Protein AF-A0A2E8S6G5-F1 (afdb_monomer)

Radius of gyration: 17.28 Å; Cα contacts (8 Å, |Δi|>4): 272; chains: 1; bounding box: 46×34×48 Å

Solvent-accessible surface area (backbone atoms only — not comparable to full-atom values): 10879 Å² total; per-residue (Å²): 120,46,74,34,29,43,22,48,66,27,53,54,51,52,74,69,50,67,95,86,64,55,73,44,73,38,63,64,73,77,61,90,69,78,73,91,70,94,64,52,74,68,53,51,50,50,51,52,51,38,61,63,16,47,57,35,90,86,37,58,58,58,45,29,21,27,26,52,28,20,44,75,66,41,52,73,60,20,53,52,41,50,49,33,68,72,68,67,49,84,82,50,73,66,59,52,52,52,22,50,51,49,47,50,50,52,49,57,50,47,54,54,51,62,74,68,60,64,91,48,94,53,42,40,85,36,57,87,41,55,45,72,54,48,62,35,45,48,56,70,42,53,82,73,55,84,67,59,57,38,40,37,36,24,25,35,41,103,87,43,99,36,33,36,38,30,48,34,53,67,93,82,79,56,72,42,63,74,50,80,40,76,71,80,77,77,86,88,124

Mean predicted aligned error: 9.8 Å

Foldseek 3Di:
DAEAELFLLRLLVVVQDDPPDDYDYDHRQPDPDPDPDDDDPLSVVLSVLLVVLDLDPPHDLLSPLLGLCSLVVVSVLNVVSSCCVSVVPDDDPVNSVSSVVSSVVLVVVLVVQVVVFDDDPLETEAQVPAPSSVQSSCVVCVVVDPDFWHWYWYHYHVSDPAIWIWIFGDDPDDIHGDDGDHHPPDDPD

Structure (mmCIF, N/CA/C/O backbone):
data_AF-A0A2E8S6G5-F1
#
_entry.id   AF-A0A2E8S6G5-F1
#
loop_
_atom_site.group_PDB
_atom_site.id
_atom_site.type_symbol
_atom_site.label_atom_id
_atom_site.label_alt_id
_atom_site.label_comp_id
_atom_site.label_asym_id
_atom_site.label_entity_id
_atom_site.label_seq_id
_atom_site.pdbx_PDB_ins_code
_atom_site.Cartn_x
_atom_site.Cartn_y
_atom_site.Cartn_z
_atom_site.occupancy
_atom_site.B_iso_or_equiv
_atom_site.auth_seq_id
_atom_site.auth_comp_id
_atom_site.auth_asym_id
_atom_site.auth_atom_id
_atom_site.pdbx_PDB_model_num
ATOM 1 N N . MET A 1 1 ? -12.417 -14.388 -15.326 1.00 73.31 1 MET A N 1
ATOM 2 C CA . MET A 1 1 ? -12.304 -13.208 -14.447 1.00 73.31 1 MET A CA 1
ATOM 3 C C . MET A 1 1 ? -11.341 -13.564 -13.327 1.00 73.31 1 MET A C 1
ATOM 5 O O . MET A 1 1 ? -11.543 -14.599 -12.706 1.00 73.31 1 MET A O 1
ATOM 9 N N . GLN A 1 2 ? -10.259 -12.808 -13.148 1.00 76.88 2 GLN A N 1
ATOM 10 C CA . GLN A 1 2 ? -9.280 -13.014 -12.073 1.00 76.88 2 GLN A CA 1
ATOM 11 C C . GLN A 1 2 ? -9.531 -12.032 -10.933 1.00 76.88 2 GLN A C 1
ATOM 13 O O . GLN A 1 2 ? -9.988 -10.921 -11.173 1.00 76.88 2 GLN A O 1
ATOM 18 N N . VAL A 1 3 ? -9.223 -12.436 -9.703 1.00 80.12 3 VAL A N 1
ATOM 19 C CA . VAL A 1 3 ? -9.540 -11.673 -8.493 1.00 80.12 3 VAL A CA 1
ATOM 20 C C . VAL A 1 3 ? -8.258 -11.179 -7.832 1.00 80.12 3 VAL A C 1
ATOM 22 O O . VAL A 1 3 ? -7.562 -11.964 -7.197 1.00 80.12 3 VAL A O 1
ATOM 25 N N . LEU A 1 4 ? -7.940 -9.889 -7.941 1.00 81.38 4 LEU A N 1
ATOM 26 C CA . LEU A 1 4 ? -6.690 -9.331 -7.407 1.00 81.38 4 LEU A CA 1
ATOM 27 C C . LEU A 1 4 ? -6.925 -8.450 -6.174 1.00 81.38 4 LEU A C 1
ATOM 29 O O . LEU A 1 4 ? -7.911 -7.711 -6.125 1.00 81.38 4 LEU A O 1
ATOM 33 N N . PRO A 1 5 ? -6.024 -8.480 -5.173 1.00 82.69 5 PRO A N 1
ATOM 34 C CA . PRO A 1 5 ? -6.102 -7.563 -4.045 1.00 82.69 5 PRO A CA 1
ATOM 35 C C . PRO A 1 5 ? -5.819 -6.122 -4.497 1.00 82.69 5 PRO A C 1
ATOM 37 O O . PRO A 1 5 ? -4.857 -5.863 -5.211 1.00 82.69 5 PRO A O 1
ATOM 40 N N . LEU A 1 6 ? -6.611 -5.153 -4.045 1.00 84.94 6 LEU A N 1
ATOM 41 C CA . LEU A 1 6 ? -6.408 -3.727 -4.302 1.00 84.94 6 LEU A CA 1
ATOM 42 C C . LEU A 1 6 ? -5.308 -3.167 -3.387 1.00 84.94 6 LEU A C 1
ATOM 44 O O . LEU A 1 6 ? -5.545 -2.370 -2.482 1.00 84.94 6 LEU A O 1
ATOM 48 N N . ASN A 1 7 ? -4.097 -3.672 -3.575 1.00 87.12 7 ASN A N 1
ATOM 49 C CA . ASN A 1 7 ? -2.869 -3.239 -2.926 1.00 87.12 7 ASN A CA 1
ATOM 50 C C . ASN A 1 7 ? -1.701 -3.369 -3.907 1.00 87.12 7 ASN A C 1
ATOM 52 O O . ASN A 1 7 ? -1.871 -3.722 -5.075 1.00 87.12 7 ASN A O 1
ATOM 56 N N . ILE A 1 8 ? -0.492 -3.119 -3.405 1.00 90.38 8 ILE A N 1
ATOM 57 C CA . ILE A 1 8 ? 0.714 -3.183 -4.221 1.00 90.38 8 ILE A CA 1
ATOM 58 C C . ILE A 1 8 ? 0.942 -4.565 -4.843 1.00 90.38 8 ILE A C 1
ATOM 60 O O . ILE A 1 8 ? 1.418 -4.636 -5.968 1.00 90.38 8 ILE A O 1
ATOM 64 N N . VAL A 1 9 ? 0.534 -5.650 -4.174 1.00 89.19 9 VAL A N 1
ATOM 65 C CA . VAL A 1 9 ? 0.648 -7.012 -4.713 1.00 89.19 9 VAL A CA 1
ATOM 66 C C . VAL A 1 9 ? -0.239 -7.178 -5.938 1.00 89.19 9 VAL A C 1
ATOM 68 O O . VAL A 1 9 ? 0.250 -7.590 -6.984 1.00 89.19 9 VAL A O 1
ATOM 71 N N . GLY A 1 10 ? -1.524 -6.832 -5.849 1.00 88.94 10 GLY A N 1
ATOM 72 C CA . GLY A 1 10 ? -2.428 -7.020 -6.981 1.00 88.94 10 GLY A CA 1
ATOM 73 C C . GLY A 1 10 ? -2.099 -6.107 -8.153 1.00 88.94 10 GLY A C 1
ATOM 74 O O . GLY A 1 10 ? -2.132 -6.573 -9.285 1.00 88.94 10 GLY A O 1
ATOM 75 N N . VAL A 1 11 ? -1.696 -4.854 -7.913 1.00 90.62 11 VAL A N 1
ATOM 76 C CA . VAL A 1 11 ? -1.258 -3.965 -9.007 1.00 90.62 11 VAL A CA 1
ATOM 77 C C . VAL A 1 11 ? 0.034 -4.468 -9.652 1.00 90.62 11 VAL A C 1
ATOM 79 O O . VAL A 1 11 ? 0.157 -4.454 -10.876 1.00 90.62 11 VAL A O 1
ATOM 82 N N . PHE A 1 12 ? 0.974 -4.982 -8.856 1.00 91.06 12 PHE A N 1
ATOM 83 C CA . PHE A 1 12 ? 2.192 -5.588 -9.383 1.00 91.06 12 PHE A CA 1
ATOM 84 C C . PHE A 1 12 ? 1.880 -6.811 -10.248 1.00 91.06 12 PHE A C 1
ATOM 86 O O . PHE A 1 12 ? 2.350 -6.888 -11.378 1.00 91.06 12 PHE A O 1
ATOM 93 N N . LEU A 1 13 ? 1.044 -7.737 -9.773 1.00 88.38 13 LEU A N 1
ATOM 94 C CA . LEU A 1 13 ? 0.633 -8.908 -10.554 1.00 88.38 13 LEU A CA 1
ATOM 95 C C . LEU A 1 13 ? -0.152 -8.503 -11.808 1.00 88.38 13 LEU A C 1
ATOM 97 O O . LEU A 1 13 ? 0.107 -9.034 -12.883 1.00 88.38 13 LEU A O 1
ATOM 101 N N . PHE A 1 14 ? -1.040 -7.511 -11.703 1.00 87.62 14 PHE A N 1
ATOM 102 C CA . PHE A 1 14 ? -1.758 -6.943 -12.844 1.00 87.62 14 PHE A CA 1
ATOM 103 C C . PHE A 1 14 ? -0.806 -6.433 -13.928 1.00 87.62 14 PHE A C 1
ATOM 105 O O . PHE A 1 14 ? -1.027 -6.717 -15.099 1.00 87.62 14 PHE A O 1
ATOM 112 N N . SER A 1 15 ? 0.298 -5.777 -13.550 1.00 88.00 15 SER A N 1
ATOM 113 C CA . SER A 1 15 ? 1.315 -5.310 -14.506 1.00 88.00 15 SER A CA 1
ATOM 114 C C . SER A 1 15 ? 2.006 -6.439 -15.290 1.00 88.00 15 SER A C 1
ATOM 116 O O . SER A 1 15 ? 2.625 -6.180 -16.321 1.00 88.00 15 SER A O 1
ATOM 118 N N . LYS A 1 16 ? 1.922 -7.686 -14.805 1.00 85.19 16 LYS A N 1
ATOM 119 C CA . LYS A 1 16 ? 2.533 -8.879 -15.419 1.00 85.19 16 LYS A CA 1
ATOM 120 C C . LYS A 1 16 ? 1.533 -9.735 -16.180 1.00 85.19 16 LYS A C 1
ATOM 122 O O . LYS A 1 16 ? 1.914 -10.489 -17.074 1.00 85.19 16 LYS A O 1
ATOM 127 N N . LEU A 1 17 ? 0.256 -9.625 -15.839 1.00 81.44 17 LEU A N 1
ATOM 128 C CA . LEU A 1 17 ? -0.808 -10.295 -16.563 1.00 81.44 17 LEU A CA 1
ATOM 129 C C . LEU A 1 17 ? -0.971 -9.638 -17.938 1.00 81.44 17 LEU A C 1
ATOM 131 O O . LEU A 1 17 ? -0.939 -8.418 -18.086 1.00 81.44 17 LEU A O 1
ATOM 135 N N . ARG A 1 18 ? -1.137 -10.460 -18.979 1.00 65.88 18 ARG A N 1
ATOM 136 C CA . ARG A 1 18 ? -1.392 -9.960 -20.337 1.00 65.88 18 ARG A CA 1
ATOM 137 C C . ARG A 1 18 ? -2.695 -9.146 -20.341 1.00 65.88 18 ARG A C 1
ATOM 139 O O . ARG A 1 18 ? -3.661 -9.546 -19.698 1.00 65.88 18 ARG A O 1
ATOM 146 N N . GLN A 1 19 ? -2.744 -8.058 -21.113 1.00 65.81 19 GLN A N 1
ATOM 147 C CA . GLN A 1 19 ? -3.818 -7.041 -21.119 1.00 65.81 19 GLN A CA 1
ATOM 148 C C . GLN A 1 19 ? -5.244 -7.539 -21.470 1.00 65.81 19 GLN A C 1
ATOM 150 O O . GLN A 1 19 ? -6.179 -6.748 -21.470 1.00 65.81 19 GLN A O 1
ATOM 155 N N . ASN A 1 20 ? -5.446 -8.840 -21.705 1.00 68.44 20 ASN A N 1
ATOM 156 C CA . ASN A 1 20 ? -6.734 -9.429 -22.096 1.00 68.44 20 ASN A CA 1
ATOM 157 C C . ASN A 1 20 ? -7.437 -10.199 -20.967 1.00 68.44 20 ASN A C 1
ATOM 159 O O . ASN A 1 20 ? -8.325 -11.012 -21.224 1.00 68.44 20 ASN A O 1
ATOM 163 N N . VAL A 1 21 ? -7.045 -9.983 -19.711 1.00 75.94 21 VAL A N 1
ATOM 164 C CA . VAL A 1 21 ? -7.670 -10.649 -18.566 1.00 75.94 21 VAL A CA 1
ATOM 165 C C . VAL A 1 21 ? -8.634 -9.696 -17.864 1.00 75.94 21 VAL A C 1
ATOM 167 O O . VAL A 1 21 ? -8.245 -8.634 -17.392 1.00 75.94 21 VAL A O 1
ATOM 170 N N . SER A 1 22 ? -9.903 -10.095 -17.753 1.00 80.44 22 SER A N 1
ATOM 171 C CA . SER A 1 22 ? -10.886 -9.394 -16.917 1.00 80.44 22 SER A CA 1
ATOM 172 C C . SER A 1 22 ? -10.522 -9.539 -15.433 1.00 80.44 22 SER A C 1
ATOM 174 O O . SER A 1 22 ? -10.393 -10.671 -14.953 1.00 80.44 22 SER A O 1
ATOM 176 N N . ILE A 1 23 ? -10.374 -8.411 -14.726 1.00 80.00 23 ILE A N 1
ATOM 177 C CA . ILE A 1 23 ? -9.994 -8.338 -13.306 1.00 80.00 23 ILE A CA 1
ATOM 178 C C . ILE A 1 23 ? -11.160 -7.844 -12.443 1.00 80.00 23 ILE A C 1
ATOM 180 O O . ILE A 1 23 ? -11.747 -6.798 -12.710 1.00 80.00 23 ILE A O 1
ATOM 184 N N . GLU A 1 24 ? -11.430 -8.564 -11.360 1.00 82.38 24 GLU A N 1
ATOM 185 C CA . GLU A 1 24 ? -12.215 -8.120 -10.214 1.00 82.38 24 GLU A CA 1
ATOM 186 C C . GLU A 1 24 ? -11.246 -7.709 -9.097 1.00 82.38 24 GLU A C 1
ATOM 188 O O . GLU A 1 24 ? -10.472 -8.521 -8.588 1.00 82.38 24 GLU A O 1
ATOM 193 N N . TRP A 1 25 ? -11.269 -6.438 -8.703 1.00 79.69 25 TRP A N 1
ATOM 194 C CA . TRP A 1 25 ? -10.473 -5.971 -7.571 1.00 79.69 25 TRP A CA 1
ATOM 195 C C . TRP A 1 25 ? -11.193 -6.295 -6.262 1.00 79.69 25 TRP A C 1
ATOM 197 O O . TRP A 1 25 ? -12.377 -6.000 -6.109 1.00 79.69 25 TRP A O 1
ATOM 207 N N . ARG A 1 26 ? -10.476 -6.867 -5.294 1.00 74.94 26 ARG A N 1
ATOM 208 C CA . ARG A 1 26 ? -10.978 -7.126 -3.938 1.00 74.94 26 ARG A CA 1
ATOM 209 C C . ARG A 1 26 ? -10.130 -6.446 -2.894 1.00 74.94 26 ARG A C 1
ATOM 211 O O . ARG A 1 26 ? -8.984 -6.091 -3.129 1.00 74.94 26 ARG A O 1
ATOM 218 N N . MET A 1 27 ? 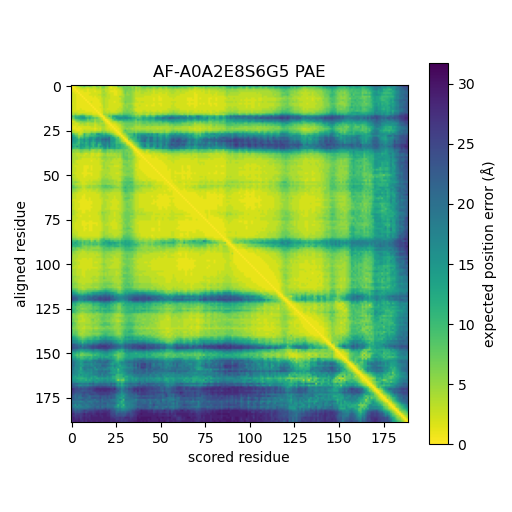-10.687 -6.261 -1.706 1.00 67.19 27 MET A N 1
ATOM 219 C CA . MET A 1 27 ? -9.926 -5.681 -0.610 1.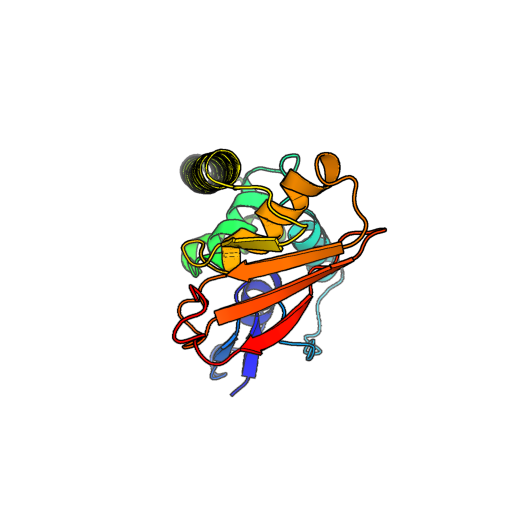00 67.19 27 MET A CA 1
ATOM 220 C C . MET A 1 27 ? -8.703 -6.570 -0.267 1.00 67.19 27 MET A C 1
ATOM 222 O O . MET A 1 27 ? -8.821 -7.798 -0.309 1.00 67.19 27 MET A O 1
ATOM 226 N N . PRO A 1 28 ? -7.544 -5.980 0.094 1.00 61.12 28 PRO A N 1
ATOM 227 C CA . PRO A 1 28 ? -6.239 -6.657 0.120 1.00 61.12 28 PRO A CA 1
ATOM 228 C C . PRO A 1 28 ? -6.094 -7.943 0.939 1.00 61.12 28 PRO A C 1
ATOM 230 O O . PRO A 1 28 ? -5.142 -8.685 0.724 1.00 61.12 28 PRO A O 1
ATOM 233 N N . TYR A 1 29 ? -7.009 -8.200 1.872 1.00 59.47 29 TYR A N 1
ATOM 234 C CA . TYR A 1 29 ? -6.909 -9.278 2.858 1.00 59.47 29 TYR A CA 1
ATOM 235 C C . TYR A 1 29 ? -7.956 -10.388 2.667 1.00 59.47 29 TYR A C 1
ATOM 237 O O . TYR A 1 29 ? -8.016 -11.301 3.481 1.00 59.47 29 TYR A O 1
ATOM 245 N N . PHE A 1 30 ? -8.759 -10.332 1.595 1.00 48.47 30 PHE A N 1
ATOM 246 C CA . PHE A 1 30 ? -9.776 -11.349 1.269 1.00 48.47 30 PHE A CA 1
ATOM 247 C C . PHE A 1 30 ? -9.376 -12.323 0.149 1.00 48.47 30 PHE A C 1
ATOM 249 O O . PHE A 1 30 ? -10.202 -13.134 -0.262 1.00 48.47 30 PHE A O 1
ATOM 256 N N . SER A 1 31 ? -8.143 -12.274 -0.367 1.00 46.25 31 SER A N 1
ATOM 257 C CA . SER A 1 31 ? -7.710 -13.209 -1.416 1.00 46.25 31 SER A CA 1
ATOM 258 C C . SER A 1 31 ? -6.544 -14.084 -0.946 1.00 46.25 31 SER A C 1
ATOM 260 O O . SER A 1 31 ? -5.393 -13.658 -1.029 1.00 46.25 31 SER A O 1
ATOM 262 N N . PRO A 1 32 ? -6.813 -15.312 -0.461 1.00 42.53 32 PRO A N 1
ATOM 263 C CA . PRO A 1 32 ? -5.783 -16.324 -0.227 1.00 42.53 32 PRO A CA 1
ATOM 264 C C . PRO A 1 32 ? -5.285 -16.973 -1.531 1.00 42.53 32 PRO A C 1
ATOM 266 O O . PRO A 1 32 ? -4.398 -17.821 -1.501 1.00 42.53 32 PRO A O 1
ATOM 269 N N . GLN A 1 33 ? -5.828 -16.591 -2.690 1.00 46.88 33 GLN A N 1
ATOM 270 C CA . GLN A 1 33 ? -5.393 -17.108 -3.983 1.00 46.88 33 GLN A CA 1
ATOM 271 C C . GLN A 1 33 ? -4.223 -16.261 -4.488 1.00 46.88 33 GLN A C 1
ATOM 273 O O . GLN A 1 33 ? -4.383 -15.352 -5.301 1.00 46.88 33 GLN A O 1
ATOM 278 N N . MET A 1 34 ? -3.024 -16.542 -3.971 1.00 50.62 34 MET A N 1
ATOM 279 C CA . MET A 1 34 ? -1.802 -16.113 -4.646 1.00 50.62 34 MET A CA 1
ATOM 280 C C . MET A 1 34 ? -1.739 -16.837 -5.991 1.00 50.62 34 MET A C 1
ATOM 282 O O . MET A 1 34 ? -1.554 -18.051 -6.049 1.00 50.62 34 MET A O 1
ATOM 286 N N . PHE A 1 35 ? -1.931 -16.091 -7.074 1.00 55.72 35 PHE A N 1
ATOM 287 C CA . PHE A 1 35 ? -1.687 -16.594 -8.419 1.00 55.72 35 PHE A CA 1
ATOM 288 C C . PHE A 1 35 ? -0.212 -16.967 -8.571 1.00 55.72 35 PHE A C 1
ATOM 290 O O . PHE A 1 35 ? 0.671 -16.233 -8.121 1.00 55.72 35 PHE A O 1
ATOM 297 N N . SER A 1 36 ? 0.055 -18.070 -9.268 1.00 58.09 36 SER A N 1
ATOM 298 C CA . SER A 1 36 ? 1.384 -18.400 -9.776 1.00 58.09 36 SER A CA 1
ATOM 299 C C . SER A 1 36 ? 1.661 -17.553 -11.020 1.00 58.09 36 SER A C 1
ATOM 301 O O . SER A 1 36 ? 1.476 -17.997 -12.152 1.00 58.09 36 SER A O 1
ATOM 303 N N . VAL A 1 37 ? 2.016 -16.286 -10.815 1.00 72.56 37 VAL A N 1
ATOM 304 C CA . VAL A 1 37 ? 2.687 -15.509 -11.860 1.00 72.56 37 VAL A CA 1
ATOM 305 C C . VAL A 1 37 ? 4.167 -15.844 -11.763 1.00 72.56 37 VAL A C 1
ATOM 307 O O . VAL A 1 37 ? 4.758 -15.683 -10.694 1.00 72.56 37 VAL A O 1
ATOM 310 N N . ASP A 1 38 ? 4.758 -16.304 -12.863 1.00 81.19 38 ASP A N 1
ATOM 311 C CA . ASP A 1 38 ? 6.197 -16.536 -12.931 1.00 81.19 38 ASP A CA 1
ATOM 312 C C . ASP A 1 38 ? 6.917 -15.188 -12.866 1.00 81.19 38 ASP A C 1
ATOM 314 O O . ASP A 1 38 ? 6.949 -14.420 -13.828 1.00 81.19 38 ASP A O 1
ATOM 318 N N . LEU A 1 39 ? 7.445 -14.882 -11.684 1.00 85.25 39 LEU A N 1
ATOM 319 C CA . LEU A 1 39 ? 8.237 -13.689 -11.428 1.00 85.25 39 LEU A CA 1
ATOM 320 C C . LEU A 1 39 ? 9.719 -14.037 -11.504 1.00 85.25 39 LEU A C 1
ATOM 322 O O . LEU A 1 39 ? 10.175 -15.000 -10.883 1.00 85.25 39 LEU A O 1
ATOM 326 N N . THR A 1 40 ? 10.487 -13.197 -12.189 1.00 90.50 40 THR A N 1
ATOM 327 C CA . THR A 1 40 ? 11.951 -13.220 -12.135 1.00 90.50 40 THR A CA 1
ATOM 328 C C . THR A 1 40 ? 12.450 -12.950 -10.712 1.00 90.50 40 THR A C 1
ATOM 330 O O . THR A 1 40 ? 11.757 -12.354 -9.882 1.00 90.50 40 THR A O 1
ATOM 333 N N . THR A 1 41 ? 13.691 -13.339 -10.407 1.00 90.06 41 THR A N 1
ATOM 334 C CA . THR A 1 41 ? 14.290 -13.109 -9.081 1.00 90.06 41 THR A CA 1
ATOM 335 C C . THR A 1 41 ? 14.275 -11.630 -8.677 1.00 90.06 41 THR A C 1
ATOM 337 O O . THR A 1 41 ? 13.977 -11.309 -7.528 1.00 90.06 41 THR A O 1
ATOM 340 N N . SER A 1 42 ? 14.550 -10.711 -9.608 1.00 90.38 42 SER A N 1
ATOM 341 C CA . SER A 1 42 ? 14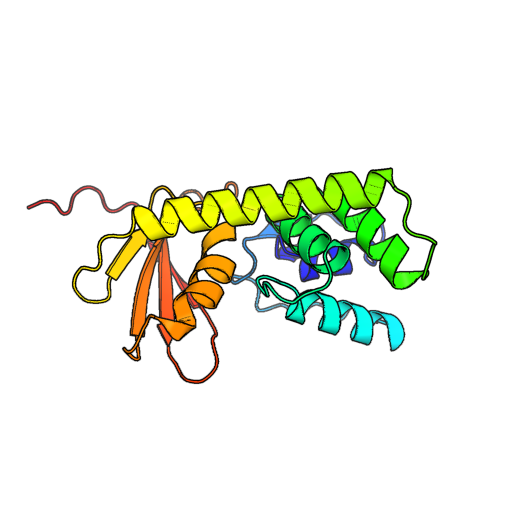.517 -9.267 -9.343 1.00 90.38 42 SER A CA 1
ATOM 342 C C . SER A 1 42 ? 13.107 -8.763 -9.024 1.00 90.38 42 SER A C 1
ATOM 344 O O . SER A 1 42 ? 12.940 -7.951 -8.115 1.00 90.38 42 SER A O 1
ATOM 346 N N . GLU A 1 43 ? 12.087 -9.272 -9.714 1.00 90.69 43 GLU A N 1
ATOM 347 C CA . GLU A 1 43 ? 10.684 -8.934 -9.460 1.00 90.69 43 GLU A CA 1
ATOM 348 C C . GLU A 1 43 ? 10.206 -9.451 -8.105 1.00 90.69 43 GLU A C 1
ATOM 350 O O . GLU A 1 43 ? 9.535 -8.720 -7.379 1.00 90.69 43 GLU A O 1
ATOM 355 N N . GLN A 1 44 ? 10.594 -10.670 -7.721 1.00 89.75 44 GLN A N 1
ATOM 356 C CA . GLN A 1 44 ? 10.290 -11.211 -6.394 1.00 89.75 44 GLN A CA 1
ATOM 357 C C . GLN A 1 44 ? 10.920 -10.360 -5.284 1.00 89.75 44 GLN A C 1
ATOM 359 O O . GLN A 1 44 ? 10.267 -10.061 -4.282 1.00 89.75 44 GLN A O 1
ATOM 364 N N . VAL A 1 45 ? 12.175 -9.931 -5.469 1.00 91.69 45 VAL A N 1
ATOM 365 C CA . VAL A 1 45 ? 12.872 -9.045 -4.524 1.00 91.69 45 VAL A CA 1
ATOM 366 C C . VAL A 1 45 ? 12.165 -7.694 -4.415 1.00 91.69 45 VAL A C 1
ATOM 368 O O . VAL A 1 45 ? 11.893 -7.244 -3.300 1.00 91.69 45 VAL A O 1
ATOM 371 N N . LEU A 1 46 ? 11.815 -7.073 -5.545 1.00 92.38 46 LEU A N 1
ATOM 372 C CA . LEU A 1 46 ? 11.105 -5.794 -5.562 1.00 92.38 46 LEU A CA 1
ATOM 373 C C . LEU A 1 46 ? 9.723 -5.903 -4.908 1.00 92.38 46 LEU A C 1
ATOM 375 O O . LEU A 1 46 ? 9.368 -5.067 -4.080 1.00 92.38 46 LEU A O 1
ATOM 379 N N . LEU A 1 47 ? 8.954 -6.943 -5.234 1.00 91.44 47 LEU A N 1
ATOM 380 C CA . LEU A 1 47 ? 7.640 -7.167 -4.642 1.00 91.44 47 LEU A CA 1
ATOM 381 C C . LEU A 1 47 ? 7.744 -7.348 -3.122 1.00 91.44 47 LEU A C 1
ATOM 383 O O . LEU A 1 47 ? 6.986 -6.728 -2.378 1.00 91.44 47 LEU A O 1
ATOM 387 N N . LYS A 1 48 ? 8.720 -8.129 -2.643 1.00 89.31 48 LYS A N 1
ATOM 388 C CA . LYS A 1 48 ? 8.977 -8.300 -1.206 1.00 89.31 48 LYS A CA 1
ATOM 389 C C . LYS A 1 48 ? 9.339 -6.975 -0.530 1.00 89.31 48 LYS A C 1
ATOM 391 O O . LYS A 1 48 ? 8.844 -6.690 0.558 1.00 89.31 48 LYS A O 1
ATOM 396 N N . GLN A 1 49 ? 10.172 -6.157 -1.170 1.00 92.56 49 GLN A N 1
ATOM 397 C CA . GLN A 1 49 ? 10.527 -4.825 -0.679 1.00 92.56 49 GLN A CA 1
ATOM 398 C C . GLN A 1 49 ? 9.297 -3.917 -0.583 1.00 92.56 49 GLN A C 1
ATOM 400 O O . GLN A 1 49 ? 9.059 -3.327 0.464 1.00 92.56 49 GLN A O 1
ATOM 405 N N . LEU A 1 50 ? 8.471 -3.866 -1.629 1.00 93.00 50 LEU A N 1
ATOM 406 C CA . LEU A 1 50 ? 7.238 -3.082 -1.650 1.00 93.00 50 LEU A CA 1
ATOM 407 C C . LEU A 1 50 ? 6.244 -3.527 -0.567 1.00 93.00 50 LEU A C 1
ATOM 409 O O . LEU A 1 50 ? 5.716 -2.691 0.160 1.00 93.00 50 LEU A O 1
ATOM 413 N N . VAL A 1 51 ? 6.042 -4.836 -0.391 1.00 89.12 51 VAL A N 1
ATOM 414 C CA . VAL A 1 51 ? 5.186 -5.383 0.677 1.00 89.12 51 VAL A CA 1
ATOM 415 C C . VAL A 1 51 ? 5.692 -4.986 2.069 1.00 89.12 51 VAL A C 1
ATOM 417 O O . VAL A 1 51 ? 4.893 -4.651 2.944 1.00 89.12 51 VAL A O 1
ATOM 420 N N . ASN A 1 52 ? 7.010 -4.975 2.279 1.00 87.12 52 ASN A N 1
ATOM 421 C CA . ASN A 1 52 ? 7.608 -4.537 3.544 1.00 87.12 52 ASN A CA 1
ATOM 422 C C . ASN A 1 52 ? 7.481 -3.023 3.769 1.00 87.12 52 ASN A C 1
ATOM 424 O O . ASN A 1 52 ? 7.363 -2.578 4.914 1.00 87.12 52 ASN A O 1
ATOM 428 N N . SER A 1 53 ? 7.500 -2.242 2.691 1.00 90.62 53 SER A N 1
ATOM 429 C CA . SER A 1 53 ? 7.351 -0.786 2.721 1.00 90.62 53 SER A CA 1
ATOM 430 C C . SER A 1 53 ? 5.903 -0.338 2.943 1.00 90.62 53 SER A C 1
ATOM 432 O O . SER A 1 53 ? 5.669 0.772 3.425 1.00 90.62 53 SER A O 1
ATOM 434 N N . ASP A 1 54 ? 4.923 -1.201 2.664 1.00 87.56 54 ASP A N 1
ATOM 435 C CA . AS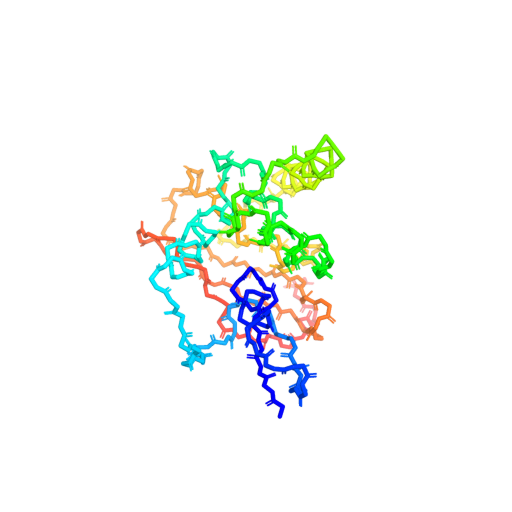P A 1 54 ? 3.510 -0.923 2.901 1.00 87.56 54 ASP A CA 1
ATOM 436 C C . ASP A 1 54 ? 3.226 -0.654 4.396 1.00 87.56 54 ASP A C 1
ATOM 438 O O . ASP A 1 54 ? 3.369 -1.533 5.250 1.00 87.56 54 ASP A O 1
ATOM 442 N N . GLY A 1 55 ? 2.820 0.576 4.723 1.00 80.62 55 GLY A N 1
ATOM 443 C CA . GLY A 1 55 ? 2.499 1.001 6.088 1.00 80.62 55 GLY A CA 1
ATOM 444 C C . GLY A 1 55 ? 3.718 1.145 7.005 1.00 80.62 55 GLY A C 1
ATOM 445 O O . GLY A 1 55 ? 3.552 1.238 8.218 1.00 80.62 55 GLY A O 1
ATOM 446 N N . ASN A 1 56 ? 4.936 1.153 6.452 1.00 85.69 56 ASN A N 1
ATOM 447 C CA . ASN A 1 56 ? 6.163 1.427 7.194 1.00 85.69 56 ASN A CA 1
ATOM 448 C C . ASN A 1 56 ? 6.564 2.905 7.037 1.00 85.69 56 ASN A C 1
ATOM 450 O O . ASN A 1 56 ? 6.868 3.367 5.938 1.00 85.69 56 ASN A O 1
ATOM 454 N N . TYR A 1 57 ? 6.605 3.653 8.144 1.00 83.25 57 TYR A N 1
ATOM 455 C CA . TYR A 1 57 ? 6.948 5.081 8.139 1.00 83.25 57 TYR A CA 1
ATOM 456 C C . TYR A 1 57 ? 8.426 5.361 7.816 1.00 83.25 57 TYR A C 1
ATOM 458 O O . TYR A 1 57 ? 8.749 6.473 7.407 1.00 83.25 57 TYR A O 1
ATOM 466 N N . GLN A 1 58 ? 9.305 4.366 7.974 1.00 86.62 58 GLN A N 1
ATOM 467 C CA . GLN A 1 58 ? 10.738 4.458 7.668 1.00 86.62 58 GLN A CA 1
ATOM 468 C C . GLN A 1 58 ? 11.069 4.048 6.226 1.00 86.62 58 GLN A C 1
ATOM 470 O O . GLN A 1 58 ? 12.224 4.137 5.809 1.00 86.62 58 GLN A O 1
ATOM 475 N N . ALA A 1 59 ? 10.083 3.572 5.461 1.00 90.31 59 ALA A N 1
ATOM 476 C CA . ALA A 1 59 ? 10.293 3.159 4.082 1.00 90.31 59 ALA A CA 1
ATOM 477 C C . ALA A 1 59 ? 10.684 4.337 3.181 1.00 90.31 59 ALA A C 1
ATOM 479 O O . ALA A 1 59 ? 10.345 5.498 3.438 1.00 90.31 59 ALA A O 1
ATOM 480 N N . ARG A 1 60 ? 11.360 4.029 2.068 1.00 93.19 60 ARG A N 1
ATOM 481 C CA . ARG A 1 60 ? 11.693 5.048 1.069 1.00 93.19 60 ARG A CA 1
ATOM 482 C C . ARG A 1 60 ? 10.413 5.647 0.497 1.00 93.19 60 ARG A C 1
ATOM 484 O O . ARG A 1 60 ? 9.437 4.947 0.231 1.00 93.19 60 ARG A O 1
ATOM 491 N N . ILE A 1 61 ? 10.445 6.954 0.256 1.00 94.88 61 ILE A N 1
ATOM 492 C CA . ILE A 1 61 ? 9.248 7.728 -0.080 1.00 94.88 61 ILE A CA 1
ATOM 493 C C . ILE A 1 61 ? 8.505 7.209 -1.315 1.00 94.88 61 ILE A C 1
ATOM 495 O O . ILE A 1 61 ? 7.279 7.143 -1.303 1.00 94.88 61 ILE A O 1
ATOM 499 N N . LEU A 1 62 ? 9.237 6.796 -2.356 1.00 95.88 62 LEU A N 1
ATOM 500 C CA . LEU A 1 62 ? 8.647 6.291 -3.595 1.00 95.88 62 LEU A CA 1
ATOM 501 C C . LEU A 1 62 ? 7.979 4.925 -3.396 1.00 95.88 62 LEU A C 1
ATOM 503 O O . LEU A 1 62 ? 6.880 4.708 -3.892 1.00 95.88 62 LEU A O 1
ATOM 507 N N . GLU A 1 63 ? 8.601 4.030 -2.627 1.00 95.44 63 GLU A N 1
ATOM 508 C CA . GLU A 1 63 ? 8.038 2.712 -2.304 1.00 95.44 63 GLU A CA 1
ATOM 509 C C . GLU A 1 63 ? 6.762 2.852 -1.476 1.00 95.44 63 GLU A C 1
ATOM 511 O O . GLU A 1 63 ? 5.742 2.229 -1.772 1.00 95.44 63 GLU A O 1
ATOM 516 N N . ARG A 1 64 ? 6.796 3.727 -0.465 1.00 94.38 64 ARG A N 1
ATOM 517 C CA . ARG A 1 64 ? 5.630 4.010 0.369 1.00 94.38 64 ARG A CA 1
ATOM 518 C C . ARG A 1 64 ? 4.502 4.630 -0.457 1.00 94.38 64 ARG A C 1
ATOM 520 O O . ARG A 1 64 ? 3.364 4.178 -0.365 1.00 94.38 64 ARG A O 1
ATOM 527 N N . ALA A 1 65 ? 4.813 5.607 -1.308 1.00 96.25 65 ALA A N 1
ATOM 528 C CA . ALA A 1 65 ? 3.840 6.220 -2.208 1.00 96.25 65 ALA A CA 1
ATOM 529 C C . ALA A 1 65 ? 3.251 5.218 -3.217 1.00 96.25 65 ALA A C 1
ATOM 531 O O . ALA A 1 65 ? 2.051 5.267 -3.493 1.00 96.25 65 ALA A O 1
ATOM 532 N N . ALA A 1 66 ? 4.052 4.281 -3.735 1.00 96.00 66 ALA A N 1
ATOM 533 C CA . ALA A 1 66 ? 3.565 3.198 -4.590 1.00 96.00 66 ALA A CA 1
ATOM 534 C C . ALA A 1 66 ? 2.535 2.328 -3.849 1.00 96.00 66 ALA A C 1
ATOM 536 O O . ALA A 1 66 ? 1.470 2.036 -4.383 1.00 96.00 66 ALA A O 1
ATOM 537 N N . CYS A 1 67 ? 2.791 1.990 -2.584 1.00 94.12 67 CYS A N 1
ATOM 538 C CA . CYS A 1 67 ? 1.846 1.215 -1.778 1.00 94.12 67 CYS A CA 1
ATOM 539 C C . CYS A 1 67 ? 0.548 1.987 -1.491 1.00 94.12 67 CYS A C 1
ATOM 541 O O . CYS A 1 67 ? -0.542 1.434 -1.647 1.00 94.12 67 CYS A O 1
ATOM 543 N N . ILE A 1 68 ? 0.658 3.269 -1.119 1.00 93.25 68 ILE A N 1
ATOM 544 C CA . ILE A 1 68 ? -0.496 4.145 -0.857 1.00 93.25 68 ILE A CA 1
ATOM 545 C C . ILE A 1 68 ? -1.359 4.270 -2.112 1.00 93.25 68 ILE A C 1
ATOM 547 O O . ILE A 1 68 ? -2.552 3.980 -2.063 1.00 93.25 68 ILE A O 1
ATOM 551 N N . SER A 1 69 ? -0.755 4.654 -3.241 1.00 94.38 69 SER A N 1
ATOM 552 C CA . SER A 1 69 ? -1.448 4.802 -4.529 1.00 94.38 69 SER A CA 1
ATOM 553 C C . SER A 1 69 ? -2.153 3.515 -4.960 1.00 94.38 69 SER A C 1
ATOM 555 O O . SER A 1 69 ? -3.304 3.576 -5.391 1.00 94.38 69 SER A O 1
ATOM 557 N N . ALA A 1 70 ? -1.531 2.350 -4.748 1.00 92.00 70 ALA A N 1
ATOM 558 C CA . ALA A 1 70 ? -2.141 1.062 -5.061 1.00 92.00 70 ALA A CA 1
ATOM 559 C C . ALA A 1 70 ? -3.421 0.821 -4.246 1.00 92.00 70 ALA A C 1
ATOM 561 O O . ALA A 1 70 ? -4.444 0.421 -4.799 1.00 92.00 70 ALA A O 1
ATOM 562 N N . ARG A 1 71 ? -3.382 1.116 -2.939 1.00 87.69 71 ARG A N 1
ATOM 563 C CA . ARG A 1 71 ? -4.529 0.980 -2.025 1.00 87.69 71 ARG A CA 1
ATOM 564 C C . ARG A 1 71 ? -5.693 1.904 -2.364 1.00 87.69 71 ARG A C 1
ATOM 566 O O . ARG A 1 71 ? -6.844 1.531 -2.156 1.00 87.69 71 ARG A O 1
ATOM 573 N N . VAL A 1 72 ? -5.404 3.103 -2.869 1.00 88.25 72 VAL A N 1
ATOM 574 C CA . VAL A 1 72 ? -6.438 4.081 -3.247 1.00 88.25 72 VAL A CA 1
ATOM 575 C C . VAL A 1 72 ? -6.910 3.941 -4.699 1.00 88.25 72 VAL A C 1
ATOM 577 O O . VAL A 1 72 ? -7.821 4.660 -5.105 1.00 88.25 72 VAL A O 1
ATOM 580 N N . GLY A 1 73 ? -6.332 3.016 -5.475 1.00 87.50 73 GLY A N 1
ATOM 581 C CA . GLY A 1 73 ? -6.697 2.770 -6.874 1.00 87.50 73 GLY A CA 1
ATOM 582 C C . GLY A 1 73 ? -6.100 3.762 -7.880 1.00 87.50 73 GLY A C 1
ATOM 583 O O . GLY A 1 73 ? -6.635 3.918 -8.973 1.00 87.50 73 GLY A O 1
ATOM 584 N N . LEU A 1 74 ? -5.004 4.443 -7.536 1.00 91.81 74 LEU A N 1
ATOM 585 C CA . LEU A 1 74 ? -4.295 5.377 -8.422 1.00 91.81 74 LEU A CA 1
ATOM 586 C C . LEU A 1 74 ? -3.253 4.637 -9.276 1.00 91.81 74 LEU A C 1
ATOM 588 O O . LEU A 1 74 ? -2.045 4.837 -9.124 1.00 91.81 74 LEU A O 1
ATOM 592 N N . PHE A 1 75 ? -3.732 3.756 -10.158 1.00 90.94 75 PHE A N 1
ATOM 593 C CA . PHE A 1 75 ? -2.887 2.796 -10.874 1.00 90.94 75 PHE A CA 1
ATOM 594 C C . PHE A 1 75 ? -1.838 3.429 -11.782 1.00 90.94 75 PHE A C 1
ATOM 596 O O . PHE A 1 75 ? -0.732 2.903 -11.832 1.00 90.94 75 PHE A O 1
ATOM 603 N N . ASP A 1 76 ? -2.118 4.563 -12.424 1.00 91.69 76 ASP A N 1
ATOM 604 C CA . ASP A 1 76 ? -1.141 5.222 -13.302 1.00 91.69 76 ASP A CA 1
ATOM 605 C C . ASP A 1 76 ? 0.146 5.573 -12.545 1.00 91.69 76 ASP A C 1
ATOM 607 O O . ASP A 1 76 ? 1.253 5.251 -12.981 1.00 91.69 76 ASP A O 1
ATOM 611 N N . PHE A 1 77 ? 0.006 6.164 -11.353 1.00 95.19 77 PHE A N 1
ATOM 612 C CA . PHE A 1 77 ? 1.155 6.463 -10.505 1.00 95.19 77 PHE A CA 1
ATOM 613 C C . PHE A 1 77 ? 1.794 5.185 -9.957 1.00 95.19 77 PHE A C 1
ATOM 615 O O . PHE A 1 77 ? 3.019 5.077 -9.937 1.00 95.19 77 PHE A O 1
ATOM 622 N N . THR A 1 78 ? 0.991 4.210 -9.516 1.00 95.50 78 THR A N 1
ATOM 623 C CA . THR A 1 78 ? 1.519 2.946 -8.988 1.00 95.50 78 THR A CA 1
ATOM 624 C C . THR A 1 78 ? 2.377 2.221 -10.025 1.00 95.50 78 THR A C 1
ATOM 626 O O . THR A 1 78 ? 3.491 1.809 -9.709 1.00 95.50 78 THR A O 1
ATOM 629 N N . LEU A 1 79 ? 1.893 2.100 -11.262 1.00 93.56 79 LEU A N 1
ATOM 630 C CA . LEU A 1 79 ? 2.603 1.455 -12.365 1.00 93.56 79 LEU A CA 1
ATOM 631 C C . LEU A 1 79 ? 3.875 2.229 -12.726 1.00 93.56 79 LEU A C 1
ATOM 633 O O . LEU A 1 79 ? 4.938 1.623 -12.827 1.00 93.56 79 LEU A O 1
ATOM 637 N N . ALA A 1 80 ? 3.809 3.562 -12.816 1.00 93.12 80 ALA A N 1
ATOM 638 C CA . ALA A 1 80 ? 4.987 4.397 -13.058 1.00 93.12 80 ALA A CA 1
ATOM 639 C C . ALA A 1 80 ? 6.054 4.254 -11.955 1.00 93.12 80 ALA A C 1
ATOM 641 O O . ALA A 1 80 ? 7.256 4.204 -12.237 1.00 93.12 80 ALA A O 1
ATOM 642 N N . ALA A 1 81 ? 5.634 4.161 -10.691 1.00 94.94 81 ALA A N 1
ATOM 643 C CA . ALA A 1 81 ? 6.535 3.955 -9.563 1.00 94.94 81 ALA A CA 1
ATOM 644 C C . ALA A 1 81 ? 7.168 2.553 -9.583 1.00 94.94 81 ALA A C 1
ATOM 646 O O . ALA A 1 81 ? 8.379 2.440 -9.388 1.00 94.94 81 ALA A O 1
ATOM 647 N N . ILE A 1 82 ? 6.387 1.501 -9.865 1.00 93.75 82 ILE A N 1
ATOM 648 C CA . ILE A 1 82 ? 6.896 0.129 -10.036 1.00 93.75 82 ILE A CA 1
ATOM 649 C C . ILE A 1 82 ? 7.935 0.088 -11.157 1.00 93.75 82 ILE A C 1
ATOM 651 O O . ILE A 1 82 ? 9.021 -0.453 -10.956 1.00 93.75 82 ILE A O 1
ATOM 655 N N . ASP A 1 83 ? 7.638 0.698 -12.302 1.00 91.81 83 ASP A N 1
ATOM 656 C CA . ASP A 1 83 ? 8.547 0.746 -13.445 1.00 91.81 83 ASP A CA 1
ATOM 657 C C . ASP A 1 83 ? 9.854 1.459 -13.104 1.00 91.81 83 ASP A C 1
ATOM 659 O O . ASP A 1 83 ? 10.933 0.952 -13.412 1.00 91.81 83 ASP A O 1
ATOM 663 N N . THR A 1 84 ? 9.769 2.595 -12.412 1.00 92.62 84 THR A N 1
ATOM 664 C CA . THR A 1 84 ? 10.936 3.370 -11.974 1.00 92.62 84 THR A CA 1
ATOM 665 C C . THR A 1 84 ? 11.816 2.551 -11.024 1.00 92.62 84 THR A C 1
ATOM 667 O O . THR A 1 84 ? 13.032 2.476 -11.210 1.00 92.62 84 THR A O 1
ATOM 670 N N . LEU A 1 85 ? 11.207 1.884 -10.037 1.00 92.69 85 LEU A N 1
ATOM 671 C CA . LEU A 1 85 ? 11.906 1.036 -9.066 1.00 92.69 85 LEU A CA 1
ATOM 672 C C . LEU A 1 85 ? 12.502 -0.223 -9.717 1.00 92.69 85 LEU A C 1
ATOM 674 O O . LEU A 1 85 ? 13.622 -0.611 -9.387 1.00 92.69 85 LEU A O 1
ATOM 678 N N . SER A 1 86 ? 11.786 -0.842 -10.660 1.00 90.69 86 SER A N 1
ATOM 679 C CA . SER A 1 86 ? 12.216 -2.067 -11.344 1.00 90.69 86 SER A CA 1
ATOM 680 C C . SER A 1 86 ? 13.337 -1.813 -12.344 1.00 90.69 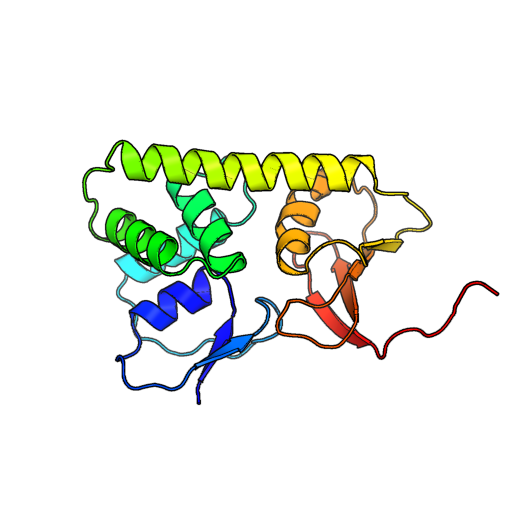86 SER A C 1
ATOM 682 O O . SER A 1 86 ? 14.290 -2.586 -12.409 1.00 90.69 86 SER A O 1
ATOM 684 N N . LYS A 1 87 ? 13.224 -0.748 -13.141 1.00 86.75 87 LYS A N 1
ATOM 685 C CA . LYS A 1 87 ? 14.178 -0.416 -14.208 1.00 86.75 87 LYS A CA 1
ATOM 686 C C . LYS A 1 87 ? 15.341 0.444 -13.705 1.00 86.75 87 LYS A C 1
ATOM 688 O O . LYS A 1 87 ? 16.232 0.760 -14.484 1.00 86.75 87 LYS A O 1
ATOM 693 N N . ARG A 1 88 ? 15.340 0.813 -12.414 1.00 77.06 88 ARG A N 1
ATOM 694 C CA . ARG A 1 88 ? 16.310 1.732 -11.788 1.00 77.06 88 ARG A CA 1
ATOM 695 C C . ARG A 1 88 ? 16.461 3.035 -12.581 1.00 77.06 88 ARG A C 1
ATOM 697 O O . ARG A 1 88 ? 17.565 3.552 -12.730 1.00 77.06 88 ARG A O 1
ATOM 704 N N . ILE A 1 89 ? 15.343 3.532 -13.108 1.00 82.56 89 ILE A N 1
ATOM 705 C CA . ILE A 1 89 ? 15.304 4.791 -13.854 1.00 82.56 89 ILE A CA 1
ATOM 706 C C . ILE A 1 89 ? 15.512 5.942 -12.869 1.00 82.56 89 ILE A C 1
ATOM 708 O O . ILE A 1 89 ? 15.104 5.865 -11.706 1.00 82.56 89 ILE A O 1
ATOM 712 N N . GLU A 1 90 ? 16.151 7.010 -13.337 1.00 82.56 90 GLU A N 1
ATOM 713 C CA . GLU A 1 90 ? 16.314 8.227 -12.556 1.00 82.56 90 GLU A CA 1
ATOM 714 C C . GLU A 1 90 ? 14.948 8.809 -12.164 1.00 82.56 90 GLU A C 1
ATOM 716 O O . GLU A 1 90 ? 14.057 9.009 -12.995 1.00 82.56 90 GLU A O 1
ATOM 721 N N . VAL A 1 91 ? 14.765 9.057 -10.867 1.00 84.69 91 VAL A N 1
ATOM 722 C CA . VAL A 1 91 ? 13.496 9.560 -10.344 1.00 84.69 91 VAL A CA 1
ATOM 723 C C . VAL A 1 91 ? 13.384 11.046 -10.660 1.00 84.69 91 VAL A C 1
ATOM 725 O O . VAL A 1 91 ? 14.149 11.861 -10.148 1.00 84.69 91 VAL A O 1
ATOM 728 N N . THR A 1 92 ? 12.387 11.417 -11.456 1.00 89.19 92 THR A N 1
ATOM 729 C CA . THR A 1 92 ? 12.140 12.820 -11.789 1.00 89.19 92 THR A CA 1
ATOM 730 C C . THR A 1 92 ? 11.594 13.602 -10.591 1.00 89.19 92 THR A C 1
ATOM 732 O O . THR A 1 92 ? 10.883 13.078 -9.725 1.00 89.19 92 THR A O 1
ATOM 735 N N . THR A 1 93 ? 11.852 14.911 -10.569 1.00 90.12 93 THR A N 1
ATOM 736 C CA . THR A 1 93 ? 11.354 15.821 -9.524 1.00 90.12 93 THR A CA 1
ATOM 737 C C . THR A 1 93 ? 9.825 15.799 -9.407 1.00 90.12 93 THR A C 1
ATOM 739 O O . THR A 1 93 ? 9.283 15.933 -8.308 1.00 90.12 93 THR A O 1
ATOM 742 N N . SER A 1 94 ? 9.113 15.593 -10.520 1.00 90.56 94 SER A N 1
ATOM 743 C CA . SER A 1 94 ? 7.649 15.496 -10.543 1.00 90.56 94 SER A CA 1
ATOM 744 C C . SER A 1 94 ? 7.139 14.250 -9.814 1.00 90.56 94 SER A C 1
ATOM 746 O O . SER A 1 94 ? 6.245 14.369 -8.973 1.00 90.56 94 SER A O 1
ATOM 748 N N . ILE A 1 95 ? 7.749 13.082 -10.050 1.00 91.50 95 ILE A N 1
ATOM 749 C CA . ILE A 1 95 ? 7.420 11.836 -9.340 1.00 91.50 95 ILE A CA 1
ATOM 750 C C . ILE A 1 95 ? 7.686 11.989 -7.840 1.00 91.50 95 ILE A C 1
ATOM 752 O O . ILE A 1 95 ? 6.846 11.603 -7.028 1.00 91.50 95 ILE A O 1
ATOM 756 N N . ILE A 1 96 ? 8.808 12.608 -7.453 1.00 94.38 96 ILE A N 1
ATOM 757 C CA . ILE A 1 96 ? 9.131 12.849 -6.036 1.00 94.38 96 ILE A CA 1
ATOM 758 C C . ILE A 1 96 ? 8.088 13.757 -5.379 1.00 94.38 96 ILE A C 1
ATOM 760 O O . ILE A 1 96 ? 7.661 13.490 -4.253 1.00 94.38 96 ILE A O 1
ATOM 764 N N . LYS A 1 97 ? 7.658 14.825 -6.061 1.00 95.50 97 LYS A N 1
ATOM 765 C CA . LYS A 1 97 ? 6.635 15.744 -5.542 1.00 95.50 97 LYS A CA 1
ATOM 766 C C . LYS A 1 97 ? 5.305 15.022 -5.311 1.00 95.50 97 LYS A C 1
ATOM 768 O O . LYS A 1 97 ? 4.726 15.165 -4.237 1.00 95.50 97 LYS A O 1
ATOM 773 N N . LEU A 1 98 ? 4.863 14.207 -6.269 1.00 95.31 98 LEU A N 1
ATOM 774 C CA . LEU A 1 98 ? 3.655 13.388 -6.124 1.00 95.31 98 LEU A CA 1
ATOM 775 C C . LEU A 1 98 ? 3.796 12.357 -4.997 1.00 95.31 98 LEU A C 1
ATOM 777 O O . LEU A 1 98 ? 2.900 12.230 -4.164 1.00 95.31 98 LEU A O 1
ATOM 781 N N . ALA A 1 99 ? 4.946 11.685 -4.903 1.00 96.56 99 ALA A N 1
ATOM 782 C CA . ALA A 1 99 ? 5.218 10.737 -3.828 1.00 96.56 99 ALA A CA 1
ATOM 783 C C . ALA A 1 99 ? 5.111 11.394 -2.441 1.00 96.56 99 ALA A C 1
ATOM 785 O O . ALA A 1 99 ? 4.480 10.840 -1.541 1.00 96.56 99 ALA A O 1
ATOM 786 N N . ARG A 1 100 ? 5.664 12.607 -2.282 1.00 96.25 100 ARG A N 1
ATOM 787 C CA . ARG A 1 100 ? 5.526 13.413 -1.056 1.00 96.25 100 ARG A CA 1
ATOM 788 C C . ARG A 1 100 ? 4.070 13.710 -0.732 1.00 96.25 100 ARG A C 1
ATOM 790 O O . ARG A 1 100 ? 3.673 13.507 0.410 1.00 96.25 100 ARG A O 1
ATOM 797 N N . MET A 1 101 ? 3.282 14.130 -1.721 1.00 96.56 101 MET A N 1
ATOM 798 C CA . MET A 1 101 ? 1.863 14.426 -1.519 1.00 96.56 101 MET A CA 1
ATOM 799 C C . MET A 1 101 ? 1.086 13.206 -1.015 1.00 96.56 101 MET A C 1
ATOM 801 O O . MET A 1 101 ? 0.329 13.331 -0.057 1.00 96.56 101 MET A O 1
ATOM 805 N N . TYR A 1 102 ? 1.296 12.021 -1.599 1.00 95.12 102 TYR A N 1
ATOM 806 C CA . TYR A 1 102 ? 0.610 10.806 -1.143 1.00 95.12 102 TYR A CA 1
ATOM 807 C C . TYR A 1 102 ? 1.010 10.400 0.274 1.00 95.12 102 TYR A C 1
ATOM 809 O O . TYR A 1 102 ? 0.152 10.028 1.074 1.00 95.12 102 TYR A O 1
ATOM 817 N N . VAL A 1 103 ? 2.298 10.503 0.603 1.00 94.81 103 VAL A N 1
ATOM 818 C CA . VAL A 1 103 ? 2.793 10.189 1.947 1.00 94.81 103 VAL A CA 1
ATOM 819 C C . VAL A 1 103 ? 2.248 11.169 2.988 1.00 94.81 103 VAL A C 1
ATOM 821 O O . VAL A 1 103 ? 1.784 10.731 4.038 1.00 94.81 103 VAL A O 1
ATOM 824 N N . GLN A 1 104 ? 2.240 12.470 2.688 1.00 94.62 104 GLN A N 1
ATOM 825 C CA . GLN A 1 104 ? 1.670 13.497 3.566 1.00 94.62 104 GLN A CA 1
ATOM 826 C C . GLN A 1 104 ? 0.163 13.311 3.756 1.00 94.62 104 GLN A C 1
ATOM 828 O O . GLN A 1 104 ? -0.336 13.445 4.870 1.00 94.62 104 GLN A O 1
ATOM 833 N N . PHE A 1 105 ? -0.556 12.956 2.689 1.00 92.69 105 PHE A N 1
ATOM 834 C CA . PHE A 1 105 ? -1.981 12.650 2.751 1.00 92.69 105 PHE A CA 1
ATOM 835 C C . PHE A 1 105 ? -2.275 11.482 3.701 1.00 92.69 105 PHE A C 1
ATOM 837 O O . PHE A 1 105 ? -3.144 11.601 4.564 1.00 92.69 105 PHE A O 1
ATOM 844 N N . GLU A 1 106 ? -1.540 10.371 3.578 1.00 92.12 106 GLU A N 1
ATOM 845 C CA . GLU A 1 106 ? -1.703 9.233 4.486 1.00 92.12 106 GLU A CA 1
ATOM 846 C C . GLU A 1 106 ? -1.373 9.628 5.931 1.00 92.12 106 GLU A C 1
ATOM 848 O O . GLU A 1 106 ? -2.144 9.314 6.831 1.00 92.12 106 GLU A O 1
ATOM 853 N N . GLN A 1 107 ? -0.270 10.346 6.162 1.00 91.12 107 GLN A N 1
ATOM 854 C CA . GLN A 1 107 ? 0.129 10.778 7.506 1.00 91.12 107 GLN A CA 1
ATOM 855 C C . GLN A 1 107 ? -0.936 11.651 8.171 1.00 91.12 107 GLN A C 1
ATOM 857 O O . GLN A 1 107 ? -1.394 11.315 9.260 1.00 91.12 107 GLN A O 1
ATOM 862 N N . ALA A 1 108 ? -1.388 12.706 7.491 1.00 91.50 108 ALA A N 1
ATOM 863 C CA . ALA A 1 108 ? -2.401 13.612 8.022 1.00 91.50 108 ALA A CA 1
ATOM 864 C C . ALA A 1 108 ? -3.730 12.891 8.305 1.00 91.50 108 ALA A C 1
ATOM 866 O O . ALA A 1 108 ? -4.400 13.166 9.301 1.00 91.50 108 ALA A O 1
ATOM 867 N N . MET A 1 109 ? -4.112 11.937 7.448 1.00 90.56 109 MET A N 1
ATOM 868 C CA . MET A 1 109 ? -5.292 11.109 7.686 1.00 90.56 109 MET A CA 1
ATOM 869 C C . MET A 1 109 ? -5.122 10.231 8.927 1.00 90.56 109 MET A C 1
ATOM 871 O O . MET A 1 109 ? -6.008 10.215 9.781 1.00 90.56 109 MET A O 1
ATOM 875 N N . LEU A 1 110 ? -4.018 9.485 9.018 1.00 88.69 110 LEU A N 1
ATOM 876 C CA . LEU A 1 110 ? -3.775 8.563 10.124 1.00 88.69 110 LEU A CA 1
ATOM 877 C C . LEU A 1 110 ? -3.702 9.310 11.455 1.00 88.69 110 LEU A C 1
ATOM 879 O O . LEU A 1 110 ? -4.341 8.887 12.411 1.00 88.69 110 LEU A O 1
ATOM 883 N N . GLU A 1 111 ? -3.015 10.451 11.509 1.00 88.12 111 GLU A N 1
ATOM 884 C CA . GLU A 1 111 ? -2.956 11.306 12.700 1.00 88.12 111 GLU A CA 1
ATOM 885 C C . GLU A 1 111 ? -4.349 11.746 13.159 1.00 88.12 111 GLU A C 1
ATOM 887 O O . GLU A 1 111 ? -4.679 11.619 14.340 1.00 88.12 111 GLU A O 1
ATOM 892 N N . ARG A 1 112 ? -5.203 12.183 12.226 1.00 87.88 112 ARG A N 1
ATOM 893 C CA . ARG A 1 112 ? -6.584 12.568 12.537 1.00 87.88 112 ARG A CA 1
ATOM 894 C C . ARG A 1 112 ? -7.400 11.396 13.082 1.00 87.88 112 ARG A C 1
ATOM 896 O O . ARG A 1 112 ? -8.144 11.573 14.044 1.00 87.88 112 ARG A O 1
ATOM 903 N N . ILE A 1 113 ? -7.257 10.205 12.495 1.00 86.06 113 ILE A N 1
ATOM 904 C CA . ILE A 1 113 ? -7.947 8.997 12.972 1.00 86.06 113 ILE A CA 1
ATOM 905 C C . ILE A 1 113 ? -7.488 8.658 14.392 1.00 86.06 113 ILE A C 1
ATOM 907 O O . ILE A 1 113 ? -8.323 8.429 15.264 1.00 86.06 113 ILE A O 1
ATOM 911 N N . ILE A 1 114 ? -6.176 8.682 14.636 1.00 83.81 114 ILE A N 1
ATOM 912 C CA . ILE A 1 114 ? -5.577 8.390 15.944 1.00 83.81 114 ILE A CA 1
ATOM 913 C C . ILE A 1 114 ? -6.091 9.351 17.017 1.00 83.81 114 ILE A C 1
ATOM 915 O O . ILE A 1 114 ? -6.442 8.906 18.105 1.00 83.81 114 ILE A O 1
ATOM 919 N N . GLN A 1 115 ? -6.189 10.646 16.713 1.00 83.38 115 GLN A N 1
ATOM 920 C CA . GLN A 1 115 ? -6.727 11.643 17.645 1.00 83.38 115 GLN A CA 1
ATOM 921 C C . GLN A 1 115 ? -8.215 11.432 17.956 1.00 83.38 115 GLN A C 1
ATOM 923 O O . GLN A 1 115 ? -8.664 11.751 19.051 1.00 83.38 115 GLN A O 1
ATOM 928 N N . SER A 1 116 ? -8.980 10.900 17.001 1.00 79.44 116 SER A N 1
ATOM 929 C CA . SER A 1 116 ? -10.419 10.649 17.160 1.00 79.44 116 SER A CA 1
ATOM 930 C C . SER A 1 116 ? -10.763 9.295 17.792 1.00 79.44 116 SER A C 1
ATOM 932 O O . SER A 1 116 ? -11.925 9.043 18.110 1.00 79.44 116 SER A O 1
ATOM 934 N N . LEU A 1 117 ? -9.778 8.406 17.952 1.00 76.50 117 LEU A N 1
ATOM 935 C CA . LEU A 1 117 ? -9.993 7.048 18.441 1.00 76.50 117 LEU A CA 1
ATOM 936 C C . LEU A 1 117 ? -10.337 7.053 19.935 1.00 76.50 117 LEU A C 1
ATOM 938 O O . LEU A 1 117 ? -9.506 7.358 20.789 1.00 76.50 117 LEU A O 1
ATOM 942 N N . THR A 1 118 ? -11.564 6.650 20.254 1.00 66.69 118 THR A N 1
ATOM 943 C CA . THR A 1 118 ? -11.993 6.348 21.622 1.00 66.69 118 THR A CA 1
ATOM 944 C C . THR A 1 118 ? -11.619 4.907 21.960 1.00 66.69 118 THR A C 1
ATOM 946 O O . THR A 1 118 ? -12.034 3.963 21.290 1.00 66.69 118 THR A O 1
ATOM 949 N N . TYR A 1 119 ? -10.803 4.732 22.999 1.00 65.19 119 TYR A N 1
ATOM 950 C CA . TYR A 1 119 ? -10.397 3.417 23.488 1.00 65.19 119 TYR A CA 1
ATOM 951 C C . TYR A 1 119 ? -11.436 2.901 24.478 1.00 65.19 119 TYR A C 1
ATOM 953 O O . TYR A 1 119 ? -11.378 3.233 25.659 1.00 65.19 119 TYR A O 1
ATOM 961 N N . VAL A 1 120 ? -12.369 2.080 24.004 1.00 58.19 120 VAL A N 1
ATOM 962 C CA . VAL A 1 120 ? -13.314 1.370 24.873 1.00 58.19 120 VAL A CA 1
ATOM 963 C C . VAL A 1 120 ? -13.093 -0.128 24.681 1.00 58.19 120 VAL A C 1
ATOM 965 O O . VAL A 1 120 ? -13.167 -0.631 23.564 1.00 58.19 120 VAL A O 1
ATOM 968 N N . ASP A 1 121 ? -12.734 -0.827 25.758 1.00 58.31 121 ASP A N 1
ATOM 969 C CA . ASP A 1 121 ? -12.787 -2.293 25.874 1.00 58.31 121 ASP A CA 1
ATOM 970 C C . ASP A 1 121 ? -12.174 -3.112 24.719 1.00 58.31 121 ASP A C 1
ATOM 972 O O . ASP A 1 121 ? -12.714 -4.140 24.325 1.00 58.31 121 ASP A O 1
ATOM 976 N N . GLN A 1 122 ? -11.024 -2.687 24.171 1.00 68.88 122 GLN A N 1
ATOM 977 C CA . GLN A 1 122 ? -10.325 -3.359 23.050 1.00 68.88 122 GLN A CA 1
ATOM 978 C C . GLN A 1 122 ? -11.081 -3.342 21.708 1.00 68.88 122 GLN A C 1
ATOM 980 O O . GLN A 1 122 ? -10.672 -4.017 20.756 1.00 68.88 122 GLN A O 1
ATOM 985 N N . ILE A 1 123 ? -12.151 -2.555 21.601 1.00 68.25 123 ILE A N 1
ATOM 986 C CA . ILE A 1 123 ? -12.965 -2.423 20.395 1.00 68.25 123 ILE A CA 1
ATOM 987 C C . ILE A 1 123 ? -12.738 -1.044 19.779 1.00 68.25 123 ILE A C 1
ATOM 989 O O . ILE A 1 123 ? -12.909 -0.014 20.426 1.00 68.25 123 ILE A O 1
ATOM 993 N N . TRP A 1 124 ? -12.365 -1.014 18.502 1.00 76.31 124 TRP A N 1
ATOM 994 C CA . TRP A 1 124 ? -12.207 0.217 17.732 1.00 76.31 124 TRP A CA 1
ATOM 995 C C . TRP A 1 124 ? -13.346 0.362 16.731 1.00 76.31 124 TRP A C 1
ATOM 997 O O . TRP A 1 124 ? -13.458 -0.406 15.772 1.00 76.31 124 TRP A O 1
ATOM 1007 N N . GLN A 1 125 ? -14.178 1.378 16.937 1.00 74.06 125 GLN A N 1
ATOM 1008 C CA . GLN A 1 125 ? -15.282 1.712 16.041 1.00 74.06 125 GLN A CA 1
ATOM 1009 C C . GLN A 1 125 ? -14.812 2.707 14.975 1.00 74.06 125 GLN A C 1
ATOM 1011 O O . GLN A 1 125 ? -14.902 3.923 15.116 1.00 74.06 125 GLN A O 1
ATOM 1016 N N . LEU A 1 126 ? -14.294 2.172 13.876 1.00 77.50 126 LEU A N 1
ATOM 1017 C CA . LEU A 1 126 ? -13.731 2.907 12.746 1.00 77.50 126 LEU A CA 1
ATOM 1018 C C . LEU A 1 126 ? -14.659 2.892 11.521 1.00 77.50 126 LEU A C 1
ATOM 1020 O O . LEU A 1 126 ? -14.203 2.884 10.379 1.00 77.50 126 LEU A O 1
ATOM 1024 N N . HIS A 1 127 ? -15.977 2.917 11.737 1.00 75.00 127 HIS A N 1
ATOM 1025 C CA . HIS A 1 127 ? -16.989 2.901 10.669 1.00 75.00 127 HIS A CA 1
ATOM 1026 C C . HIS A 1 127 ? -16.872 4.058 9.669 1.00 75.00 127 HIS A C 1
ATOM 1028 O O . HIS A 1 127 ? -17.401 3.969 8.573 1.00 75.00 127 HIS A O 1
ATOM 1034 N N . HIS A 1 128 ? -16.197 5.146 10.029 1.00 75.00 128 HIS A N 1
ATOM 1035 C CA . HIS A 1 128 ? -15.952 6.289 9.149 1.00 75.00 128 HIS A CA 1
ATOM 1036 C C . HIS A 1 128 ? -14.606 6.192 8.408 1.00 75.00 128 HIS A C 1
ATOM 1038 O O . HIS A 1 128 ? -14.327 6.997 7.520 1.00 75.00 128 HIS A O 1
ATOM 1044 N N . VAL A 1 129 ? -13.755 5.228 8.773 1.00 78.94 129 VAL A N 1
ATOM 1045 C CA . VAL A 1 129 ? -12.419 5.050 8.204 1.00 78.94 129 VAL A CA 1
ATOM 1046 C C . VAL A 1 129 ? -12.494 4.084 7.027 1.00 78.94 129 VAL A C 1
ATOM 1048 O O . VAL A 1 129 ? -13.050 2.988 7.164 1.00 78.94 129 VAL A O 1
ATOM 1051 N N . PRO A 1 130 ? -11.914 4.440 5.869 1.00 76.38 130 PRO A N 1
ATOM 1052 C CA . PRO A 1 130 ? -11.877 3.532 4.741 1.00 76.38 130 PRO A CA 1
ATOM 1053 C C . PRO A 1 130 ? -11.022 2.305 5.070 1.00 76.38 130 PRO A C 1
ATOM 1055 O O . PRO A 1 130 ? -9.919 2.420 5.603 1.00 76.38 130 PRO A O 1
ATOM 1058 N N . ALA A 1 131 ? -11.498 1.126 4.672 1.00 74.81 131 ALA A N 1
ATOM 1059 C CA . ALA A 1 131 ? -10.842 -0.152 4.950 1.00 74.81 131 ALA A CA 1
ATOM 1060 C C . ALA A 1 131 ? -9.349 -0.208 4.559 1.00 74.81 131 ALA A C 1
ATOM 1062 O O . ALA A 1 131 ? -8.561 -0.888 5.213 1.00 74.81 131 ALA A O 1
ATOM 1063 N N . TRP A 1 132 ? -8.933 0.525 3.520 1.00 79.19 132 TRP A N 1
ATOM 1064 C CA . TRP A 1 132 ? -7.535 0.561 3.084 1.00 79.19 132 TRP A CA 1
ATOM 1065 C C . TRP A 1 132 ? -6.593 1.263 4.077 1.00 79.19 132 TRP A C 1
ATOM 1067 O O . TRP A 1 132 ? -5.391 1.001 4.055 1.00 79.19 132 TRP A O 1
ATOM 1077 N N . ALA A 1 133 ? -7.114 2.133 4.947 1.00 81.94 133 ALA A N 1
ATOM 1078 C CA . ALA A 1 133 ? -6.335 2.854 5.954 1.00 81.94 133 ALA A CA 1
ATOM 1079 C C . ALA A 1 133 ? -6.154 2.049 7.253 1.00 81.94 133 ALA A C 1
ATOM 1081 O O . ALA A 1 133 ? -5.276 2.366 8.053 1.00 81.94 133 ALA A O 1
ATOM 1082 N N . ILE A 1 134 ? -6.933 0.980 7.457 1.00 79.12 134 ILE A N 1
ATOM 1083 C CA . ILE A 1 134 ? -6.879 0.154 8.672 1.00 79.12 134 ILE A CA 1
ATOM 1084 C C . ILE A 1 134 ? -5.516 -0.542 8.852 1.00 79.12 134 ILE A C 1
ATOM 1086 O O . ILE A 1 134 ? -4.954 -0.447 9.942 1.00 79.12 134 ILE A O 1
ATOM 1090 N N . PRO A 1 135 ? -4.910 -1.191 7.838 1.00 75.81 135 PRO A N 1
ATOM 1091 C CA . PRO A 1 135 ? -3.605 -1.829 8.017 1.00 75.81 135 PRO A CA 1
ATOM 1092 C C . PRO A 1 135 ? -2.458 -0.883 8.410 1.00 75.81 135 PRO A C 1
ATOM 1094 O O . PRO A 1 135 ? -1.767 -1.193 9.386 1.00 75.81 135 PRO A O 1
ATOM 1097 N N . PRO A 1 136 ? -2.220 0.255 7.717 1.00 80.50 136 PRO A N 1
ATOM 1098 C CA . PRO A 1 136 ? -1.166 1.176 8.134 1.00 80.50 136 PRO A CA 1
ATOM 1099 C C . PRO A 1 136 ? -1.470 1.809 9.500 1.00 80.50 136 PRO A C 1
ATOM 1101 O O . PRO A 1 136 ? -0.551 1.953 10.306 1.00 80.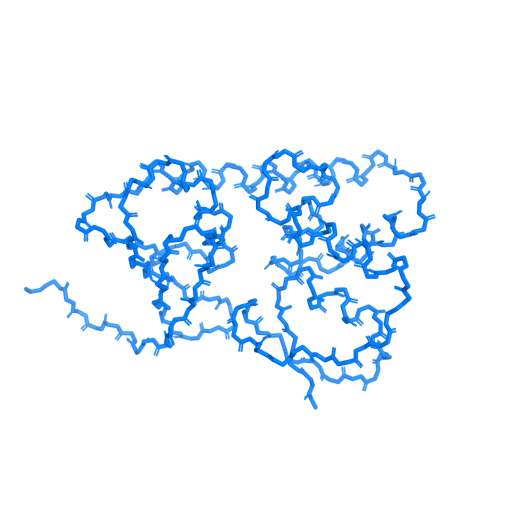50 136 PRO A O 1
ATOM 1104 N N . LEU A 1 137 ? -2.745 2.077 9.820 1.00 82.81 137 LEU A N 1
ATOM 1105 C CA . LEU A 1 137 ? -3.165 2.525 11.152 1.00 82.81 137 LEU A CA 1
ATOM 1106 C C . LEU A 1 137 ? -2.774 1.518 12.242 1.00 82.81 137 LEU A C 1
ATOM 1108 O O . LEU A 1 137 ? -2.164 1.890 13.242 1.00 82.81 137 LEU A O 1
ATOM 1112 N N . VAL A 1 138 ? -3.080 0.233 12.045 1.00 76.94 138 VAL A N 1
ATOM 1113 C CA . VAL A 1 138 ? -2.742 -0.824 13.010 1.00 76.94 138 VAL A CA 1
ATOM 1114 C C . VAL A 1 138 ? -1.231 -0.960 13.181 1.00 76.94 138 VAL A C 1
ATOM 1116 O O . VAL A 1 138 ? -0.757 -1.065 14.313 1.00 76.94 138 VAL A O 1
ATOM 1119 N N . LYS A 1 139 ? -0.452 -0.908 12.091 1.00 76.62 139 LYS A N 1
ATOM 1120 C CA . LYS A 1 139 ? 1.018 -0.922 12.176 1.00 76.62 139 LYS A CA 1
ATOM 1121 C C . LYS A 1 139 ? 1.541 0.250 13.007 1.00 76.62 139 LYS A C 1
ATOM 1123 O O . LYS A 1 139 ? 2.343 0.024 13.913 1.00 76.62 139 LYS A O 1
ATOM 1128 N N . GLN A 1 140 ? 1.055 1.465 12.762 1.00 79.00 140 GLN A N 1
ATOM 1129 C CA . GLN A 1 140 ? 1.473 2.662 13.499 1.00 79.00 140 GLN A CA 1
ATOM 1130 C C . GLN A 1 140 ? 1.113 2.578 14.989 1.00 79.00 140 GLN A C 1
ATOM 1132 O O . GLN A 1 140 ? 1.905 2.943 15.856 1.00 79.00 140 GLN A O 1
ATOM 1137 N N . MET A 1 141 ? -0.056 2.026 15.300 1.00 77.44 141 MET A N 1
ATOM 1138 C CA . MET A 1 141 ? -0.555 1.906 16.669 1.00 77.44 141 MET A CA 1
ATOM 1139 C C . MET A 1 141 ? -0.029 0.671 17.411 1.00 77.44 141 MET A C 1
ATOM 1141 O O . MET A 1 141 ? -0.230 0.537 18.619 1.00 77.44 141 MET A O 1
ATOM 1145 N N . SER A 1 142 ? 0.676 -0.230 16.720 1.00 71.50 142 SER A N 1
ATOM 1146 C CA . SER A 1 142 ? 1.192 -1.492 17.268 1.00 71.50 142 SER A CA 1
ATOM 1147 C C . SER A 1 142 ? 2.091 -1.341 18.492 1.00 71.50 142 SER A C 1
ATOM 1149 O O . SER A 1 142 ? 2.138 -2.246 19.333 1.00 71.50 142 SER A O 1
ATOM 1151 N N . HIS A 1 143 ? 2.753 -0.194 18.627 1.00 68.25 143 HIS A N 1
ATOM 1152 C CA . HIS A 1 143 ? 3.584 0.149 19.778 1.00 68.25 143 HIS A CA 1
ATOM 1153 C C . HIS A 1 143 ? 2.770 0.625 20.990 1.00 68.25 143 HIS A C 1
ATOM 1155 O O . HIS A 1 143 ? 3.203 0.448 22.125 1.00 68.25 143 HIS A O 1
ATOM 1161 N N . ILE A 1 144 ? 1.589 1.201 20.759 1.00 65.44 144 ILE A N 1
ATOM 1162 C CA . ILE A 1 144 ? 0.731 1.803 21.791 1.00 65.44 144 ILE A CA 1
ATOM 1163 C C . ILE A 1 144 ? -0.216 0.750 22.377 1.00 65.44 144 ILE A C 1
ATOM 1165 O O . ILE A 1 144 ? -0.516 0.747 23.572 1.00 65.44 144 ILE A O 1
ATOM 1169 N N . VAL A 1 145 ? -0.642 -0.208 21.553 1.00 63.28 145 VAL A N 1
ATOM 1170 C CA . VAL A 1 145 ? -1.517 -1.2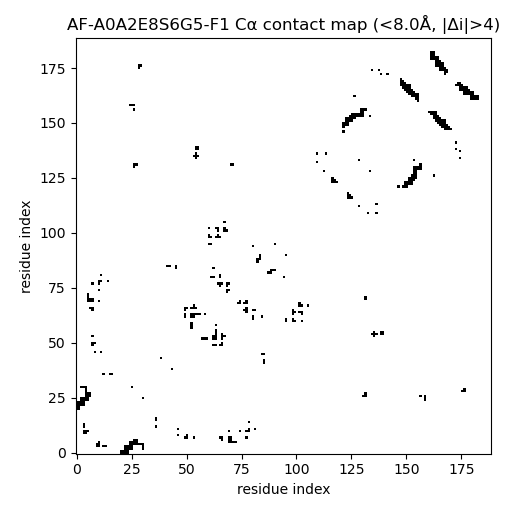96 21.984 1.00 63.28 145 VAL A CA 1
ATOM 1171 C C . VAL A 1 145 ? -0.722 -2.352 22.757 1.00 63.28 145 VAL 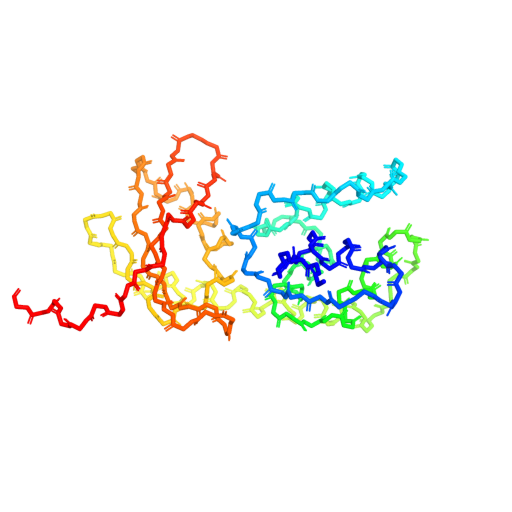A C 1
ATOM 1173 O O . VAL A 1 145 ? -0.009 -3.192 22.188 1.00 63.28 145 VAL A O 1
ATOM 1176 N N . LYS A 1 146 ? -0.875 -2.308 24.086 1.00 55.34 146 LYS A N 1
ATOM 1177 C CA . LYS A 1 146 ? -0.283 -3.258 25.045 1.00 55.34 146 LYS A CA 1
ATOM 1178 C C . LYS A 1 146 ? -0.993 -4.619 25.078 1.00 55.34 146 LYS A C 1
ATOM 1180 O O . LYS A 1 146 ? -0.380 -5.606 25.475 1.00 55.34 146 LYS A O 1
ATOM 1185 N N . GLN A 1 147 ? -2.265 -4.685 24.681 1.00 56.16 147 GLN A N 1
ATOM 1186 C CA . GLN A 1 147 ? -3.093 -5.894 24.780 1.00 56.16 147 GLN A CA 1
ATOM 1187 C C . GLN A 1 147 ? -3.015 -6.777 23.525 1.00 56.16 147 GLN A C 1
ATOM 1189 O O . GLN A 1 147 ? -2.677 -6.324 22.434 1.00 56.16 147 GLN A O 1
ATOM 1194 N N . ARG A 1 148 ? -3.265 -8.081 23.712 1.00 56.78 148 ARG A N 1
ATOM 1195 C CA . ARG A 1 148 ? -3.003 -9.133 22.713 1.00 56.78 148 ARG A CA 1
ATOM 1196 C C . ARG A 1 148 ? -4.027 -9.186 21.582 1.00 56.78 148 ARG A C 1
ATOM 1198 O O . ARG A 1 148 ? -3.700 -9.789 20.561 1.00 56.78 148 ARG A O 1
ATOM 1205 N N . GLN A 1 149 ? -5.203 -8.577 21.762 1.00 61.06 149 GLN A N 1
ATOM 1206 C CA . GLN A 1 149 ? -6.293 -8.628 20.800 1.00 61.06 149 GLN A CA 1
ATOM 1207 C C . GLN A 1 149 ? -7.062 -7.305 20.701 1.00 61.06 149 GLN A C 1
ATOM 1209 O O . GLN A 1 149 ? -7.406 -6.730 21.725 1.00 61.06 149 GLN A O 1
ATOM 1214 N N . ILE A 1 150 ? -7.319 -6.833 19.477 1.00 63.91 150 ILE A N 1
ATOM 1215 C CA . ILE A 1 150 ? -8.241 -5.719 19.192 1.00 63.91 150 ILE A CA 1
ATOM 1216 C C . ILE A 1 150 ? -9.239 -6.163 18.133 1.00 63.91 150 ILE A C 1
ATOM 1218 O O . ILE A 1 150 ? -8.863 -6.805 17.147 1.00 63.91 150 ILE A O 1
ATOM 1222 N N . ILE A 1 151 ? -10.499 -5.781 18.330 1.00 66.69 151 ILE A N 1
ATOM 1223 C CA . ILE A 1 151 ? -11.555 -5.921 17.331 1.00 66.69 151 ILE A CA 1
ATOM 1224 C C . ILE A 1 151 ? -11.762 -4.561 16.670 1.00 66.69 151 ILE A C 1
ATOM 1226 O O . ILE A 1 151 ? -12.057 -3.582 17.349 1.00 66.69 151 ILE A O 1
ATOM 1230 N N . ILE A 1 152 ? -11.619 -4.487 15.349 1.00 69.00 152 ILE A N 1
ATOM 1231 C CA . ILE A 1 152 ? -11.876 -3.253 14.594 1.00 69.00 152 ILE A CA 1
ATOM 1232 C C . ILE A 1 152 ? -13.149 -3.443 13.788 1.00 69.00 152 ILE A C 1
ATOM 1234 O O . ILE A 1 152 ? -13.276 -4.430 13.068 1.00 69.00 152 ILE A O 1
ATOM 1238 N N . TYR A 1 153 ? -14.059 -2.482 13.864 1.00 68.88 153 TYR A N 1
ATOM 1239 C CA . TYR A 1 153 ? -15.195 -2.383 12.959 1.00 68.88 153 TYR A CA 1
ATOM 1240 C C . TYR A 1 153 ? -14.957 -1.217 12.008 1.00 68.88 153 TYR A C 1
ATOM 1242 O O . TYR A 1 153 ? -14.872 -0.083 12.465 1.00 68.88 153 TYR A O 1
ATOM 1250 N N . SER A 1 154 ? -14.819 -1.459 10.704 1.00 68.88 154 SER A N 1
ATOM 1251 C CA . SER A 1 154 ? -14.605 -0.383 9.722 1.00 68.88 154 SER A CA 1
ATOM 1252 C C . SER A 1 154 ? -15.727 -0.289 8.697 1.00 68.88 154 SER A C 1
ATOM 1254 O 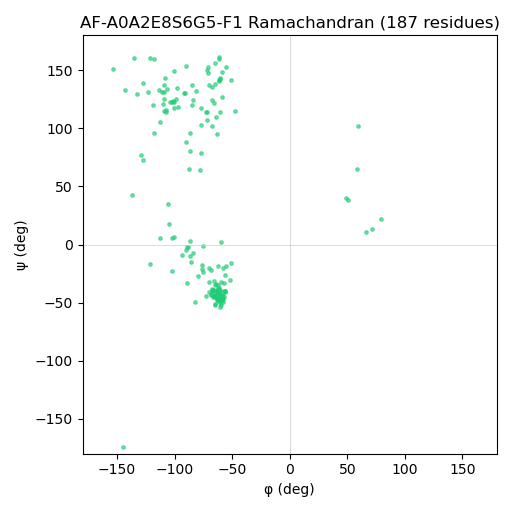O . SER A 1 154 ? -16.437 -1.271 8.452 1.00 68.88 154 SER A O 1
ATOM 1256 N N . ALA A 1 155 ? -15.847 0.877 8.051 1.00 57.31 155 ALA A N 1
ATOM 1257 C CA . ALA A 1 155 ? -16.625 0.980 6.821 1.00 57.31 155 ALA A CA 1
ATOM 1258 C C . ALA A 1 155 ? -16.051 0.021 5.776 1.00 57.31 155 ALA A C 1
ATOM 1260 O O . ALA A 1 155 ? -14.839 -0.237 5.733 1.00 57.31 155 ALA A O 1
ATOM 1261 N N . GLY A 1 156 ? -16.932 -0.484 4.917 1.00 54.28 156 GLY A N 1
ATOM 1262 C CA . GLY A 1 156 ? -16.530 -1.225 3.735 1.00 54.28 156 GLY A CA 1
ATOM 1263 C C . GLY A 1 156 ? -15.575 -0.409 2.859 1.00 54.28 156 GLY A C 1
ATOM 1264 O O . GLY A 1 156 ? -15.573 0.823 2.838 1.00 54.28 156 GLY A O 1
ATOM 1265 N N . HIS A 1 157 ? -14.738 -1.112 2.105 1.00 54.19 157 HIS A N 1
ATOM 1266 C CA . HIS A 1 157 ? -14.064 -0.521 0.954 1.00 54.19 157 HIS A CA 1
ATOM 1267 C C . HIS A 1 157 ? -15.117 -0.060 -0.079 1.00 54.19 157 HIS A C 1
ATOM 1269 O O . HIS A 1 157 ? -16.210 -0.613 -0.093 1.00 54.19 157 HIS A O 1
ATOM 1275 N N . LYS A 1 158 ? -14.803 0.833 -1.037 1.00 47.84 158 LYS A N 1
ATOM 1276 C CA . LYS A 1 158 ? -15.707 1.145 -2.184 1.00 47.84 158 LYS A CA 1
ATOM 1277 C C . LYS A 1 158 ? -16.217 -0.098 -2.945 1.00 47.84 158 LYS A C 1
ATOM 1279 O O . LYS A 1 158 ? -17.160 -0.008 -3.719 1.00 47.84 158 LYS A O 1
ATOM 1284 N N . LEU A 1 159 ? -15.568 -1.242 -2.733 1.00 44.47 159 LEU A N 1
ATOM 1285 C CA . LEU A 1 159 ? -15.845 -2.537 -3.351 1.00 44.47 159 LEU A CA 1
ATOM 1286 C C . LEU A 1 159 ? -16.637 -3.483 -2.423 1.00 44.47 159 LEU A C 1
ATOM 1288 O O . LEU A 1 159 ? -16.826 -4.643 -2.758 1.00 44.47 159 LEU A O 1
ATOM 1292 N N . LEU A 1 160 ? -17.091 -3.008 -1.258 1.00 45.56 160 LEU A N 1
ATOM 1293 C CA . LEU A 1 160 ? -17.829 -3.779 -0.257 1.00 45.56 160 LEU A CA 1
ATOM 1294 C C . LEU A 1 160 ? -19.060 -2.992 0.210 1.00 45.56 160 LEU A C 1
ATOM 1296 O O . LEU A 1 160 ? -18.958 -1.836 0.610 1.00 45.56 160 LEU A O 1
ATOM 1300 N N . ARG A 1 161 ? -20.235 -3.632 0.190 1.00 47.44 161 ARG A N 1
ATOM 1301 C CA . ARG A 1 161 ? -21.518 -3.036 0.625 1.00 47.44 161 ARG A CA 1
ATOM 1302 C C . ARG A 1 161 ? -21.787 -3.168 2.135 1.00 47.44 161 ARG A C 1
ATOM 1304 O O . ARG A 1 161 ? -22.870 -2.808 2.582 1.00 47.44 161 ARG A O 1
ATOM 1311 N N . LYS A 1 162 ? -20.852 -3.725 2.913 1.00 53.66 162 LYS A N 1
ATOM 1312 C CA . LYS A 1 162 ? -21.059 -4.140 4.312 1.00 53.66 162 LYS A CA 1
ATOM 1313 C C . LYS A 1 162 ? -19.902 -3.722 5.223 1.00 53.66 162 LYS A C 1
ATOM 1315 O O . LYS A 1 162 ? -18.801 -3.448 4.745 1.00 53.66 162 LYS A O 1
ATOM 1320 N N . ASN A 1 163 ? -20.168 -3.689 6.530 1.00 54.09 163 ASN A N 1
ATOM 1321 C CA . ASN A 1 163 ? -19.163 -3.422 7.558 1.00 54.09 163 ASN A CA 1
ATOM 1322 C C . ASN A 1 163 ? -18.221 -4.620 7.716 1.00 54.09 163 ASN A C 1
ATOM 1324 O O . ASN A 1 163 ? -18.615 -5.772 7.525 1.00 54.09 163 ASN A O 1
ATOM 1328 N N . LEU A 1 164 ? -16.978 -4.336 8.095 1.00 58.38 164 LEU A N 1
ATOM 1329 C CA . LEU A 1 164 ? -15.942 -5.349 8.273 1.00 58.38 164 LEU A CA 1
ATOM 1330 C C . LEU A 1 164 ? -15.537 -5.455 9.732 1.00 58.38 164 LEU A C 1
ATOM 1332 O O . LEU A 1 164 ? -15.244 -4.433 10.354 1.00 58.38 164 LEU A O 1
ATOM 1336 N N . LYS A 1 165 ? -15.465 -6.687 10.242 1.00 60.41 165 LYS A N 1
ATOM 1337 C CA . LYS A 1 165 ? -14.823 -6.992 11.520 1.00 60.41 165 LYS A CA 1
ATOM 1338 C C . LYS A 1 165 ? -13.422 -7.514 11.271 1.00 60.41 165 LYS A C 1
ATOM 1340 O O . LYS A 1 165 ? -13.229 -8.503 10.564 1.00 60.41 165 LYS A O 1
ATOM 1345 N N . TRP A 1 166 ? -12.457 -6.862 11.892 1.00 60.81 166 TRP A N 1
ATOM 1346 C CA . TRP A 1 166 ? -11.065 -7.264 11.874 1.00 60.81 166 TRP A CA 1
ATOM 1347 C C . TRP A 1 166 ? -10.685 -7.794 13.249 1.00 60.81 166 TRP A C 1
ATOM 1349 O O . TRP A 1 166 ? -11.035 -7.184 14.259 1.00 60.81 166 TRP A O 1
ATOM 1359 N N . GLU A 1 167 ? -9.947 -8.899 13.290 1.00 55.53 167 GLU A N 1
ATOM 1360 C CA . GLU A 1 167 ? -9.324 -9.392 14.516 1.00 55.53 167 GLU A CA 1
ATOM 1361 C C . GLU A 1 167 ? -7.809 -9.210 14.397 1.00 55.53 167 GLU A C 1
ATOM 1363 O O . GLU A 1 167 ? -7.164 -9.717 13.474 1.00 55.53 167 GLU A O 1
ATOM 1368 N N . TRP A 1 168 ? -7.234 -8.452 15.325 1.00 55.59 168 TRP A N 1
ATOM 1369 C CA . TRP A 1 168 ? -5.791 -8.277 15.447 1.00 55.59 168 TRP A CA 1
ATOM 1370 C C . TRP A 1 168 ? -5.287 -9.157 16.590 1.00 55.59 168 TRP A C 1
ATOM 1372 O O . TRP A 1 168 ? -5.770 -8.993 17.699 1.00 55.59 168 TRP A O 1
ATOM 1382 N N . LYS A 1 169 ? -4.325 -10.066 16.354 1.00 46.81 169 LYS A N 1
ATOM 1383 C CA . LYS A 1 169 ? -3.664 -10.889 17.392 1.00 46.81 169 LYS A CA 1
ATOM 1384 C C . LYS A 1 169 ? -2.135 -10.696 17.362 1.00 46.81 169 LYS A C 1
ATOM 1386 O O . LYS A 1 169 ? -1.529 -10.761 16.293 1.00 46.81 169 LYS A O 1
ATOM 1391 N N . LYS A 1 170 ? -1.481 -10.443 18.508 1.00 46.03 170 LYS A N 1
ATOM 1392 C CA . LYS A 1 170 ? 0.005 -10.353 18.614 1.00 46.03 170 LYS A CA 1
ATOM 1393 C C . LYS A 1 170 ? 0.631 -11.752 18.793 1.00 46.03 170 LYS A C 1
ATOM 1395 O O . LYS A 1 170 ? 0.090 -12.522 19.586 1.00 46.03 170 LYS A O 1
ATOM 1400 N N . PRO A 1 171 ? 1.752 -12.077 18.095 1.00 33.09 171 PRO A N 1
ATOM 1401 C CA . PRO A 1 171 ? 3.035 -11.385 18.326 1.00 33.09 171 PRO A CA 1
ATOM 1402 C C . PRO A 1 171 ? 3.698 -10.664 17.125 1.00 33.09 171 PRO A C 1
ATOM 1404 O O . PRO A 1 171 ? 4.531 -9.799 17.377 1.00 33.09 171 PRO A O 1
ATOM 1407 N N . HIS A 1 172 ? 3.328 -10.917 15.855 1.00 40.72 172 HIS A N 1
ATOM 1408 C CA . HIS A 1 172 ? 4.009 -10.328 14.669 1.00 40.72 172 HIS A CA 1
ATOM 1409 C C . HIS A 1 172 ? 3.068 -9.815 13.543 1.00 40.72 172 HIS A C 1
ATOM 1411 O O . HIS A 1 172 ? 3.348 -9.976 12.361 1.00 40.72 172 HIS A O 1
ATOM 1417 N N . LEU A 1 173 ? 1.981 -9.128 13.929 1.00 49.59 173 LEU A N 1
ATOM 1418 C CA . LEU A 1 173 ? 1.207 -8.161 13.115 1.00 49.59 173 LEU A CA 1
ATOM 1419 C C . LEU A 1 173 ? 0.592 -8.669 11.792 1.00 49.59 173 LEU A C 1
ATOM 1421 O O . LEU A 1 173 ? 0.875 -8.146 10.715 1.00 49.59 173 LEU A O 1
ATOM 1425 N N . GLN A 1 174 ? -0.350 -9.606 11.888 1.00 46.09 174 GLN A N 1
ATOM 1426 C CA . GLN A 1 174 ? -1.346 -9.848 10.837 1.00 46.09 174 GLN A CA 1
ATOM 1427 C C . GLN A 1 174 ? -2.712 -9.322 11.305 1.00 46.09 174 GLN A C 1
ATOM 1429 O O . GLN A 1 174 ? -3.105 -9.541 12.452 1.00 46.09 174 GLN A O 1
ATOM 1434 N N . VAL A 1 175 ? -3.408 -8.591 10.430 1.00 47.53 175 VAL A N 1
ATOM 1435 C CA . VAL A 1 175 ? -4.798 -8.157 10.632 1.00 47.53 175 VAL A CA 1
ATOM 1436 C C . VAL A 1 175 ? -5.642 -8.959 9.657 1.00 47.53 175 VAL A C 1
ATOM 1438 O O . VAL A 1 175 ? -5.474 -8.820 8.445 1.00 47.53 175 VAL A O 1
ATOM 1441 N N . PHE A 1 176 ? -6.522 -9.809 10.174 1.00 48.72 176 PHE A N 1
ATOM 1442 C CA . PHE A 1 176 ? -7.412 -10.606 9.339 1.00 48.72 176 PHE A CA 1
ATOM 1443 C C . PHE A 1 176 ? -8.812 -9.998 9.389 1.00 48.72 176 PHE A C 1
ATOM 1445 O O . PHE A 1 176 ? -9.362 -9.859 10.487 1.00 48.72 176 PHE A O 1
ATOM 1452 N N . PRO A 1 177 ? -9.415 -9.621 8.248 1.00 47.06 177 PRO A N 1
ATOM 1453 C CA . PRO A 1 177 ? -10.854 -9.455 8.216 1.00 47.06 177 PRO A CA 1
ATOM 1454 C C . PRO A 1 177 ? -11.461 -10.845 8.428 1.00 47.06 177 PRO A C 1
ATOM 1456 O O . PRO A 1 177 ? -11.129 -11.783 7.707 1.00 47.06 177 PRO A O 1
ATOM 1459 N N . GLN A 1 178 ? -12.283 -11.000 9.461 1.00 50.91 178 GLN A N 1
ATOM 1460 C CA . GLN A 1 178 ? -12.859 -12.305 9.775 1.00 50.91 178 GLN A CA 1
ATOM 1461 C C . GLN A 1 178 ? -14.086 -12.573 8.910 1.00 50.91 178 GLN A C 1
ATOM 1463 O O . GLN A 1 178 ? -14.162 -13.620 8.280 1.00 50.91 178 GLN A O 1
ATOM 1468 N N . GLU A 1 179 ? -15.022 -11.624 8.839 1.00 54.50 179 GLU A N 1
ATOM 1469 C CA . GLU A 1 179 ? -16.308 -11.814 8.164 1.00 54.50 179 GLU A CA 1
ATOM 1470 C C . GLU A 1 179 ? -16.880 -10.472 7.673 1.00 54.50 179 GLU A C 1
ATOM 1472 O O . GLU A 1 179 ? -16.643 -9.412 8.267 1.00 54.50 179 GLU A O 1
ATOM 1477 N N . GLU A 1 180 ? -17.656 -10.517 6.586 1.00 49.00 180 GLU A N 1
ATOM 1478 C CA . GLU A 1 180 ? -18.583 -9.439 6.241 1.00 49.00 180 GLU A CA 1
ATOM 1479 C C . GLU A 1 180 ? -19.767 -9.487 7.206 1.00 49.00 180 GLU A C 1
ATOM 1481 O O . GLU A 1 180 ? -20.568 -10.422 7.156 1.00 49.00 180 GLU A O 1
ATOM 1486 N N . ILE A 1 181 ? -19.924 -8.471 8.050 1.00 46.84 181 ILE A N 1
ATOM 1487 C CA . ILE A 1 181 ? -21.063 -8.433 8.967 1.00 46.84 181 ILE A CA 1
ATOM 1488 C C . ILE A 1 181 ? -22.209 -7.689 8.272 1.00 46.84 181 ILE A C 1
ATOM 1490 O O . ILE A 1 181 ? -21.983 -6.594 7.736 1.00 46.84 181 ILE A O 1
ATOM 1494 N N . PRO A 1 182 ? -23.443 -8.235 8.248 1.00 42.22 182 PRO A N 1
ATOM 1495 C CA . PRO A 1 182 ? -24.608 -7.449 7.861 1.00 42.22 182 PRO A CA 1
ATOM 1496 C C . PRO A 1 182 ? -24.635 -6.152 8.675 1.00 42.22 182 PRO A C 1
ATOM 1498 O O . PRO A 1 182 ? -24.250 -6.139 9.842 1.00 42.22 182 PRO A O 1
ATOM 1501 N N . CYS A 1 183 ? -25.022 -5.044 8.040 1.00 41.31 183 CYS A N 1
ATOM 1502 C CA . CYS A 1 183 ? -25.094 -3.742 8.698 1.00 41.31 183 CYS A CA 1
ATOM 1503 C C . CYS A 1 183 ? -25.820 -3.899 10.043 1.00 41.31 183 CYS A C 1
ATOM 1505 O O . CYS A 1 183 ? -26.995 -4.271 10.061 1.00 41.31 183 CYS A O 1
ATOM 1507 N N . LEU A 1 184 ? -25.108 -3.674 11.154 1.00 43.66 184 LEU A N 1
ATOM 1508 C CA . LEU A 1 184 ? -25.707 -3.625 12.481 1.00 43.66 184 LEU A CA 1
ATOM 1509 C C . LEU A 1 184 ? -26.666 -2.441 12.477 1.00 43.66 184 LEU A C 1
ATOM 1511 O O . LEU A 1 184 ? -26.287 -1.284 12.648 1.00 43.66 184 LEU A O 1
ATOM 1515 N N . THR A 1 185 ? -27.925 -2.758 12.210 1.00 41.25 185 THR A N 1
ATOM 1516 C CA . THR A 1 185 ? -29.030 -1.862 12.481 1.00 41.25 185 THR A CA 1
ATOM 1517 C C . THR A 1 185 ? -29.145 -1.879 13.999 1.00 41.25 185 THR A C 1
ATOM 1519 O O . THR A 1 185 ? -29.537 -2.895 14.554 1.00 41.25 185 THR A O 1
ATOM 1522 N N . ARG A 1 186 ? -28.731 -0.781 14.642 1.00 42.06 186 ARG A N 1
ATOM 1523 C CA . ARG A 1 186 ? -28.929 -0.460 16.067 1.00 42.06 186 ARG A CA 1
ATOM 1524 C C . ARG A 1 186 ? -28.342 -1.455 17.081 1.00 42.06 186 ARG A C 1
ATOM 1526 O O . ARG A 1 186 ? -28.982 -2.428 17.440 1.00 42.06 186 ARG A O 1
ATOM 1533 N N . TYR A 1 187 ? -27.195 -1.101 17.656 1.00 38.12 187 TYR A N 1
ATOM 1534 C CA . TYR A 1 187 ? -26.933 -1.376 19.075 1.00 38.12 187 TYR A CA 1
ATOM 1535 C C . TYR A 1 187 ? -26.460 -0.083 19.743 1.00 38.12 187 TYR A C 1
ATOM 1537 O O . TYR A 1 187 ? -25.273 0.170 19.931 1.00 38.12 187 TYR A O 1
ATOM 1545 N N . LEU A 1 188 ? -27.456 0.766 19.987 1.00 33.44 188 LEU A N 1
ATOM 1546 C CA . LEU A 1 188 ? -27.539 1.688 21.114 1.00 33.44 188 LEU A CA 1
ATOM 1547 C C . LEU A 1 188 ? -28.907 1.403 21.748 1.00 33.44 188 LEU A C 1
ATOM 1549 O O . LEU A 1 188 ? -29.855 2.151 21.530 1.00 33.44 188 LEU A O 1
ATOM 1553 N N . GLU A 1 189 ? -29.010 0.256 22.414 1.00 34.31 189 GLU A N 1
ATOM 1554 C CA . GLU A 1 189 ? -29.952 -0.015 23.508 1.00 34.31 189 GLU A CA 1
ATOM 1555 C C . GLU A 1 189 ? -29.160 -0.714 24.614 1.00 34.31 189 GLU A C 1
ATOM 1557 O O . GLU A 1 189 ? -28.357 -1.614 24.262 1.00 34.31 189 GLU A O 1
#

Nearest PDB structures (foldseek):
  8a8k-assembly2_B  TM=4.334E-01  e=1.500E-02  Methanothermococcus thermolithotrophicus DSM 2095
  6gme-assembly2_B  TM=3.936E-01  e=7.195E+00  Homo sapiens
  4ckm-assembly1_A-2  TM=3.178E-01  e=4.475E+00  Leishmania major

pLDDT: mean 75.38, std 17.63, range [33.09, 96.56]

Secondary structure (DSSP, 8-state):
-EEEESSHHHHHHHHHS-TT--EEEE-TTS----------HHHHHHHHHHHHHTT-TTS-HHHHHHHHHHHHT-HHHHHHHHHHHHHTPPPPHHHHHHHHHHHHHHHHHHHHHHHH---BTTEEEETTS-GGGHHHHHHHHTTT--SSEEEEEEPPPTT-SSEEEEEEETTTTEEEEEEEE--------

Sequence (189 aa):
MQVLPLNIVGVFLFSKLRQNVSIEWRMPYFSPQMFSVDLTTSEQVLLKQLVNSDGNYQARILERAACISARVGLFDFTLAAIDTLSKRIEVTTSIIKLARMYVQFEQAMLERIIQSLTYVDQIWQLHHVPAWAIPPLVKQMSHIVKQRQIIIYSAGHKLLRKNLKWEWKKPHLQVFPQEEIPCLTRYLE